Protein AF-A0AAW1Z3J1-F1 (afdb_monomer_lite)

Foldseek 3Di:
DVVVVVVVVVVVVVPPFDKAKEFFDWQDDPDTDDIDIDGQWWKKKKKKKKKFAQQFDDPPPCVVVVVVDPPVPPDDPGLGDDDMDMDMGMGIDTDHPVVQDWKWWDARGMIITMHMDTDHHHHVNPPDDDDFWQAFPPAKEFFDRPQWRQDMGGDTDQQQKKKWKWAPPDPDTRIGIGTIHPVCQVDAVCPRPVGPIDMDMDGGHHANFTEHEEEAAADAEEEEEEEHEPHQEYEYEYEYQYDHYYHYHYHYDNYPYYYYYYHYDDPPVVVVVVPD

Secondary structure (DSSP, 8-state):
-HHHHHHHHHHHHHTS--EEEEE-BSS-SS----EEEEES-EEEEEEEEEEESS-SS-TTTHHHHHTTS-TTS-SS--SS-SS-EEEEEEEEEEE-GGG---EEEE-SSEEEEEEEEEE-STTTTTT-------SEEEEEEEEEETTEEEEEEEEETT--EEEEEE-TTSSS--EEEEEE-HHHHTS-HHHHSS-SS-EEEEESTTTT-EEEEEEEES-SEEEEEEEEES-SEEEEEEEEE-SSEEEEEEEEES-SEEEEEEEE--TTTTTTTT--

Sequence (276 aa):
MHLQVSIVLLFILLTGGFSLSCYECRNQAHYCSKTTTCYTANCRTTKSVEYFGPYREEADNWQRERDRIPSRIKYKHAACPGKGITDETMSYGCAKPHECKSWSLGTGCWIREHGSKCCNTNLCNRQSSVSFSHIPNGKRCFTCDEEDCSKTISCWGNEDYCFTAFEPSSHQSAATKGCASKSACDQEPGKILGFHGNITCCEGNLCNGATQSSTYNSAPIVTQSSTYNGAQSVTQRSTCNCAQSVTQRSTSNGAQSVSQSFLFLCRSLLSYFLLH

Radius of gyration: 26.48 Å; chains: 1; bounding box: 91×52×63 Å

Organism: Culter alburnus (NCBI:txid194366)

pLDDT: mean 73.03, std 17.13, range [34.75, 95.38]

InterPro domains:
  IPR035076 Snake toxin/toxin-like [PF00087] (140-208)
  IPR045860 Snake toxin-like superfamily [G3DSA:2.10.60.10] (19-132)
  IPR045860 Snake toxin-like superfamily [G3DSA:2.10.60.10] (135-214)
  IPR045860 Snake toxin-like superfamily [SSF57302] (136-210)
  IPR050918 CNF-like Phospholipase A2 Inhibitor [PTHR20914] (6-186)

Structure (mmCIF, N/CA/C/O backbone):
data_AF-A0AAW1Z3J1-F1
#
_entry.id   AF-A0AAW1Z3J1-F1
#
loop_
_atom_site.group_PDB
_atom_site.id
_atom_site.type_symbol
_atom_site.label_atom_id
_atom_site.label_alt_id
_atom_site.label_comp_id
_atom_site.label_asym_id
_atom_site.label_entity_id
_atom_site.label_seq_id
_atom_site.pdbx_PDB_ins_code
_atom_site.Cartn_x
_atom_site.Cartn_y
_atom_site.Cartn_z
_atom_site.occupancy
_atom_site.B_iso_or_equiv
_atom_site.auth_seq_id
_atom_site.auth_comp_id
_atom_site.auth_asym_id
_atom_site.auth_atom_id
_atom_site.pdbx_PDB_model_num
ATOM 1 N N . MET A 1 1 ? -56.952 10.105 23.194 1.00 53.94 1 MET A N 1
ATOM 2 C CA . MET A 1 1 ? -55.760 10.981 23.071 1.00 53.94 1 MET A CA 1
ATOM 3 C C . MET A 1 1 ? -54.602 10.568 23.989 1.00 53.94 1 MET A C 1
ATOM 5 O O . MET A 1 1 ? -53.463 10.728 23.583 1.00 53.94 1 MET A O 1
ATOM 9 N N . HIS A 1 2 ? -54.846 9.960 25.160 1.00 56.62 2 HIS A N 1
ATOM 10 C CA . HIS A 1 2 ? -53.785 9.524 26.092 1.00 56.62 2 HIS A CA 1
ATOM 11 C C . HIS A 1 2 ? -52.851 8.414 25.554 1.00 56.62 2 HIS A C 1
ATOM 13 O O . HIS A 1 2 ? -51.651 8.444 25.798 1.00 56.62 2 HIS A O 1
ATOM 19 N N . LEU A 1 3 ? -53.383 7.461 24.775 1.00 56.47 3 LEU A N 1
ATOM 20 C CA . LEU A 1 3 ? -52.613 6.312 24.274 1.00 56.47 3 LEU A CA 1
ATOM 21 C C . LEU A 1 3 ? -51.583 6.695 23.191 1.00 56.47 3 LEU A C 1
ATOM 23 O O . LEU A 1 3 ? -50.493 6.136 23.149 1.00 56.47 3 LEU A O 1
ATOM 27 N N . GLN A 1 4 ? -51.896 7.687 22.347 1.00 57.47 4 GLN A N 1
ATOM 28 C CA . GLN A 1 4 ? -50.970 8.174 21.315 1.00 57.47 4 GLN A CA 1
ATOM 29 C C . GLN A 1 4 ? -49.792 8.953 21.914 1.00 57.47 4 GLN A C 1
ATOM 31 O O . GLN A 1 4 ? -48.672 8.811 21.432 1.00 57.47 4 GLN A O 1
ATOM 36 N N . VAL A 1 5 ? -50.012 9.706 22.997 1.00 60.88 5 VAL A N 1
ATOM 37 C CA . VAL A 1 5 ? -48.939 10.427 23.703 1.00 60.88 5 VAL A CA 1
ATOM 38 C C . VAL A 1 5 ? -47.973 9.443 24.375 1.00 60.88 5 VAL A C 1
ATOM 40 O O . VAL A 1 5 ? -46.762 9.624 24.277 1.00 60.88 5 VAL A O 1
ATOM 43 N N . SER A 1 6 ? -48.478 8.354 24.970 1.00 62.22 6 SER A N 1
ATOM 44 C CA . SER A 1 6 ? -47.632 7.302 25.556 1.00 62.22 6 SER A CA 1
ATOM 45 C C . SER A 1 6 ? -46.802 6.541 24.522 1.00 62.22 6 SER A C 1
ATOM 47 O O . SER A 1 6 ? -45.646 6.242 24.799 1.00 62.22 6 SER A O 1
ATOM 49 N N . ILE A 1 7 ? -47.344 6.257 23.332 1.00 63.06 7 ILE A N 1
ATOM 50 C CA . ILE A 1 7 ? -46.592 5.596 22.253 1.00 63.06 7 ILE A CA 1
ATOM 51 C C . ILE A 1 7 ? -45.479 6.516 21.733 1.00 63.06 7 ILE A C 1
ATOM 53 O O . ILE A 1 7 ? -44.347 6.071 21.575 1.00 63.06 7 ILE A O 1
ATOM 57 N N . VAL A 1 8 ? -45.762 7.809 21.542 1.00 62.41 8 VAL A N 1
ATOM 58 C CA . VAL A 1 8 ? -44.760 8.797 21.106 1.00 62.41 8 VAL A CA 1
ATOM 59 C C . VAL A 1 8 ? -43.653 8.978 22.153 1.00 62.41 8 VAL A C 1
ATOM 61 O O . VAL A 1 8 ? -42.484 8.990 21.784 1.00 62.41 8 VAL A O 1
ATOM 64 N N . LEU A 1 9 ? -43.973 9.023 23.452 1.00 57.72 9 LEU A N 1
ATOM 65 C CA . LEU A 1 9 ? -42.964 9.036 24.524 1.00 57.72 9 LEU A CA 1
ATOM 66 C C . LEU A 1 9 ? -42.140 7.742 24.584 1.00 57.72 9 LEU A C 1
ATOM 68 O O . LEU A 1 9 ? -40.938 7.812 24.826 1.00 57.72 9 LEU A O 1
ATOM 72 N N . LEU A 1 10 ? -42.745 6.579 24.319 1.00 56.47 10 LEU A N 1
ATOM 73 C CA . LEU A 1 10 ? -42.020 5.308 24.230 1.00 56.47 10 LEU A CA 1
ATOM 74 C C . LEU A 1 10 ? -41.045 5.305 23.045 1.00 56.47 10 LEU A C 1
ATOM 76 O O . LEU A 1 10 ? -39.907 4.876 23.202 1.00 56.47 10 LEU A O 1
ATOM 80 N N . PHE A 1 11 ? -41.456 5.832 21.884 1.00 53.28 11 PHE A N 1
ATOM 81 C CA . PHE A 1 11 ? -40.580 6.007 20.721 1.00 53.28 11 PHE A CA 1
ATOM 82 C C . PHE A 1 11 ? -39.457 7.018 20.991 1.00 53.28 11 PHE A C 1
ATOM 84 O O . PHE A 1 11 ? -38.321 6.751 20.616 1.00 53.28 11 PHE A O 1
ATOM 91 N N . ILE A 1 12 ? -39.724 8.118 21.705 1.00 54.72 12 ILE A N 1
ATOM 92 C CA . ILE A 1 12 ? -38.696 9.099 22.102 1.00 54.72 12 ILE A CA 1
ATOM 93 C C . ILE A 1 12 ? -37.689 8.479 23.091 1.00 54.72 12 ILE A C 1
ATOM 95 O O . ILE A 1 12 ? -36.484 8.693 22.951 1.00 54.72 12 ILE A O 1
ATOM 99 N N . LEU A 1 13 ? -38.147 7.652 24.040 1.00 51.78 13 LEU A N 1
ATOM 100 C CA . LEU A 1 13 ? -37.285 6.921 24.984 1.00 51.78 13 LEU A CA 1
ATOM 101 C C . LEU A 1 13 ? -36.503 5.775 24.312 1.00 51.78 13 LEU A C 1
ATOM 103 O O . LEU A 1 13 ? -35.362 5.519 24.689 1.00 51.78 13 LEU A O 1
ATOM 107 N N . LEU A 1 14 ? -37.067 5.130 23.285 1.00 53.06 14 LEU A N 1
ATOM 108 C CA . LEU A 1 14 ? -36.390 4.122 22.452 1.00 53.06 14 LEU A CA 1
ATOM 109 C C . LEU A 1 14 ? -35.376 4.736 21.473 1.00 53.06 14 LEU A C 1
ATOM 111 O O . LEU A 1 14 ? -34.443 4.054 21.058 1.00 53.06 14 LEU A O 1
ATOM 115 N N . THR A 1 15 ? -35.512 6.022 21.133 1.00 48.97 15 THR A N 1
ATOM 116 C CA . THR A 1 15 ? -34.477 6.794 20.421 1.00 48.97 15 THR A CA 1
ATOM 117 C C . THR A 1 15 ? -33.419 7.392 21.347 1.00 48.97 15 THR A C 1
ATOM 119 O O . THR A 1 15 ? -32.592 8.179 20.884 1.00 48.97 15 THR A O 1
ATOM 122 N N . GLY A 1 16 ? -33.407 7.020 22.635 1.00 48.81 16 GLY A N 1
ATOM 123 C CA . GLY A 1 16 ? -32.271 7.252 23.522 1.00 48.81 16 GLY A CA 1
ATOM 124 C C . GLY A 1 16 ? -31.035 6.622 22.893 1.00 48.81 16 GLY A C 1
ATOM 125 O O . GLY A 1 16 ? -30.849 5.411 22.966 1.00 48.81 16 GLY A O 1
ATOM 126 N N . GLY A 1 17 ? -30.261 7.437 22.173 1.00 56.84 17 GLY A N 1
ATOM 127 C CA . GLY A 1 17 ? -29.205 6.969 21.289 1.00 56.84 17 GLY A CA 1
ATOM 128 C C . GLY A 1 17 ? -28.292 6.000 22.021 1.00 56.84 17 GLY A C 1
ATOM 129 O O . GLY A 1 17 ? -27.759 6.338 23.076 1.00 56.84 17 GLY A O 1
ATOM 130 N N . PHE A 1 18 ? -28.132 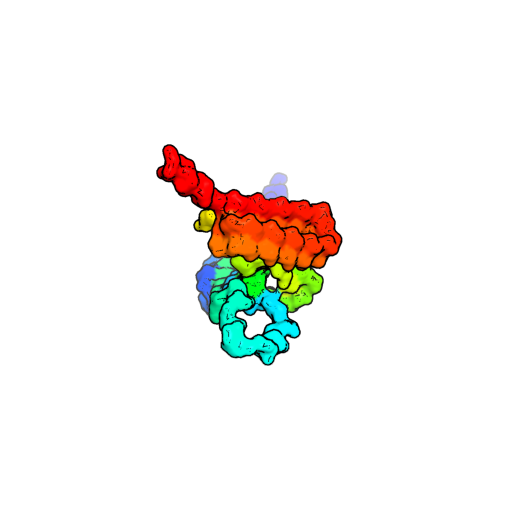4.796 21.467 1.00 70.31 18 PHE A N 1
ATOM 131 C CA . PHE A 1 18 ? -27.215 3.800 22.003 1.00 70.31 18 PHE A CA 1
ATOM 132 C C . PHE A 1 18 ? -25.833 4.446 22.154 1.00 70.31 18 PHE A C 1
ATOM 134 O O . PHE A 1 18 ? -25.192 4.819 21.165 1.00 70.31 18 PHE A O 1
ATOM 141 N N . SER A 1 19 ? -25.419 4.647 23.404 1.00 85.25 19 SER A N 1
ATOM 142 C CA . SER A 1 19 ? -24.097 5.135 23.757 1.00 85.25 19 SER A CA 1
ATOM 143 C C . SER A 1 19 ? -23.221 3.941 24.116 1.00 85.25 19 SER A C 1
ATOM 145 O O . SER A 1 19 ? -23.662 2.996 24.773 1.00 85.25 19 SER A O 1
ATOM 147 N N . LEU A 1 20 ? -21.985 3.958 23.631 1.00 91.31 20 LEU A N 1
ATOM 148 C CA . LEU A 1 20 ? -21.024 2.880 23.821 1.00 91.31 20 LEU A CA 1
ATOM 149 C C . LEU A 1 20 ? -19.825 3.411 24.596 1.00 91.31 20 LEU A C 1
ATOM 151 O O . LEU A 1 20 ? -19.255 4.430 24.211 1.00 91.31 20 LEU A O 1
ATOM 155 N N . SER A 1 21 ? -19.417 2.741 25.670 1.00 94.06 21 SER A N 1
ATOM 156 C CA . SER A 1 21 ? -18.158 3.075 26.340 1.00 94.06 21 SER A CA 1
ATOM 157 C C . SER A 1 21 ? -17.004 2.376 25.628 1.00 94.06 21 SER A C 1
ATOM 159 O O . SER A 1 21 ? -17.059 1.166 25.427 1.00 94.06 21 SER A O 1
ATOM 161 N N . CYS A 1 22 ? -15.959 3.107 25.246 1.00 93.25 22 CYS A N 1
ATOM 162 C CA . CYS A 1 22 ? -14.809 2.590 24.497 1.00 93.25 22 CYS A CA 1
ATOM 163 C C . CYS A 1 22 ? -13.496 3.074 25.108 1.00 93.25 22 CYS A C 1
ATOM 165 O O . CYS A 1 22 ? -13.458 4.133 25.728 1.00 93.25 22 CYS A O 1
ATOM 167 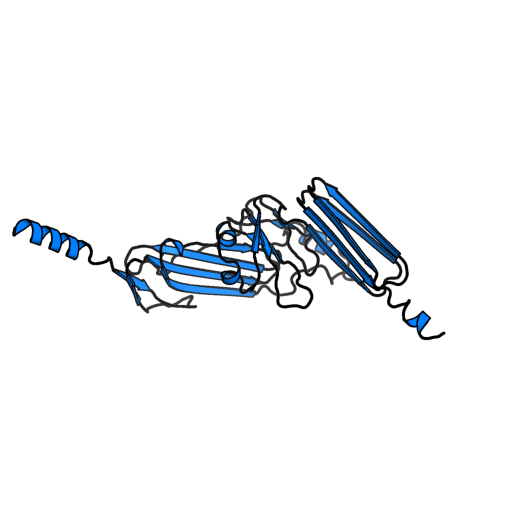N N . TYR A 1 23 ? -12.399 2.347 24.897 1.00 92.38 23 TYR A N 1
ATOM 168 C CA . TYR A 1 23 ? -11.065 2.861 25.222 1.00 92.38 23 TYR A CA 1
ATOM 169 C C . TYR A 1 23 ? -10.653 3.971 24.248 1.00 92.38 23 TYR A C 1
ATOM 171 O O . TYR A 1 23 ? -10.928 3.861 23.051 1.00 92.38 23 TYR A O 1
ATOM 179 N N . GLU A 1 24 ? -9.971 5.005 24.746 1.00 91.69 24 GLU A N 1
ATOM 180 C CA . GLU A 1 24 ? -9.492 6.152 23.964 1.00 91.69 24 GLU A CA 1
ATOM 181 C C . GLU A 1 24 ? -8.027 6.466 24.282 1.00 91.69 24 GLU A C 1
ATOM 183 O O . GLU A 1 24 ? -7.721 7.105 25.289 1.00 91.69 24 GLU A O 1
ATOM 188 N N . CYS A 1 25 ? -7.121 6.049 23.401 1.00 89.19 25 CYS A N 1
ATOM 189 C CA . CYS A 1 25 ? -5.691 6.319 23.527 1.00 89.19 25 CYS A CA 1
ATOM 190 C C . CYS A 1 25 ? -5.057 6.461 22.143 1.00 89.19 25 CYS A C 1
ATOM 192 O O . CYS A 1 25 ? -5.506 5.844 21.177 1.00 89.19 25 CYS A O 1
ATOM 194 N N . ARG A 1 26 ? -3.988 7.251 22.047 1.00 84.81 26 ARG A N 1
ATOM 195 C CA . ARG A 1 26 ? -3.259 7.490 20.798 1.00 84.81 26 ARG A CA 1
ATOM 196 C C . ARG A 1 26 ? -1.795 7.115 20.981 1.00 84.81 26 ARG A C 1
ATOM 198 O O . ARG A 1 26 ? -1.211 7.475 21.998 1.00 84.81 26 ARG A O 1
ATOM 205 N N . ASN A 1 27 ? -1.224 6.424 19.997 1.00 77.88 27 ASN A N 1
ATOM 206 C CA . ASN A 1 27 ? 0.188 6.025 19.961 1.00 77.88 27 ASN A CA 1
ATOM 207 C C . ASN A 1 27 ? 0.640 5.227 21.205 1.00 77.88 27 ASN A C 1
ATOM 209 O O . ASN A 1 27 ? 1.728 5.450 21.729 1.00 77.88 27 ASN A O 1
ATOM 213 N N . GLN A 1 28 ? -0.196 4.310 21.707 1.00 70.75 28 GLN A N 1
ATOM 214 C CA . GLN A 1 28 ? 0.106 3.500 22.896 1.00 70.75 28 GLN A CA 1
ATOM 215 C C . GLN A 1 28 ? -0.048 2.007 22.599 1.00 70.75 28 GLN A C 1
ATOM 217 O O . GLN A 1 28 ? -1.162 1.519 22.411 1.00 70.75 28 GLN A O 1
ATOM 222 N N . ALA A 1 29 ? 1.071 1.276 22.601 1.00 59.56 29 ALA A N 1
ATOM 223 C CA . ALA A 1 29 ? 1.105 -0.155 22.289 1.00 59.56 29 ALA A CA 1
ATOM 224 C C . ALA A 1 29 ? 0.684 -1.069 23.462 1.00 59.56 29 ALA A C 1
ATOM 226 O O . ALA A 1 29 ? 0.124 -2.137 23.228 1.00 59.56 29 ALA A O 1
ATOM 227 N N . HIS A 1 30 ? 0.904 -0.667 24.725 1.00 63.31 30 HIS A N 1
ATOM 228 C CA . HIS A 1 30 ? 0.879 -1.633 25.840 1.00 63.31 30 HIS A CA 1
ATOM 229 C C . HIS A 1 30 ? -0.058 -1.316 27.018 1.00 63.31 30 HIS A C 1
ATOM 231 O O . HIS A 1 30 ? -0.469 -2.250 27.706 1.00 63.31 30 HIS A O 1
ATOM 237 N N . TYR A 1 31 ? -0.459 -0.060 27.254 1.00 71.62 31 TYR A N 1
ATOM 238 C CA . TYR A 1 31 ? -1.360 0.275 28.366 1.00 71.62 31 TYR A CA 1
ATOM 239 C C . TYR A 1 31 ? -2.302 1.429 28.014 1.00 71.62 31 TYR A C 1
ATOM 241 O O . TYR A 1 31 ? -1.848 2.535 27.746 1.00 71.62 31 TYR A O 1
ATOM 249 N N . CYS A 1 32 ? -3.609 1.157 28.032 1.00 80.44 32 CYS A N 1
ATOM 250 C CA . CYS A 1 32 ? -4.669 2.138 27.814 1.00 80.44 32 CYS A CA 1
ATOM 251 C C . CYS A 1 32 ? -5.794 1.900 28.829 1.00 80.44 32 CYS A C 1
ATOM 253 O O . CYS A 1 32 ? -6.447 0.856 28.803 1.00 80.44 32 CYS A O 1
ATOM 255 N N . SER A 1 33 ? -6.002 2.854 29.737 1.00 84.81 33 SER A N 1
ATOM 256 C CA . SER A 1 33 ? -7.064 2.817 30.755 1.00 84.81 33 SER A CA 1
ATOM 257 C C . SER A 1 33 ? -8.101 3.929 30.589 1.00 84.81 33 SER A C 1
ATOM 259 O O . SER A 1 33 ? -9.156 3.871 31.217 1.00 84.81 33 SER A O 1
ATOM 261 N N . LYS A 1 34 ? -7.825 4.932 29.744 1.00 91.19 34 LYS A N 1
ATOM 262 C CA . LYS A 1 34 ? -8.749 6.033 29.468 1.00 91.19 34 LYS A CA 1
ATOM 263 C C . LYS A 1 34 ? -9.928 5.518 28.644 1.00 91.19 34 LYS A C 1
ATOM 265 O O . LYS A 1 34 ? -9.736 4.843 27.632 1.00 91.19 34 LYS A O 1
ATOM 270 N N . THR A 1 35 ? -11.137 5.861 29.073 1.00 9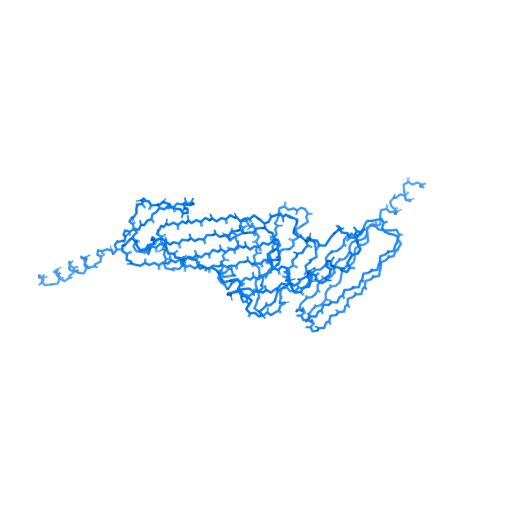2.88 35 THR A N 1
ATOM 271 C CA . THR A 1 35 ? -12.381 5.531 28.379 1.00 92.88 35 THR A CA 1
ATOM 272 C C . THR A 1 35 ? -13.080 6.790 27.880 1.00 92.88 35 THR A C 1
ATOM 274 O O . THR A 1 35 ? -12.811 7.903 28.334 1.00 92.88 35 THR A O 1
ATOM 277 N N . THR A 1 36 ? -13.964 6.604 26.911 1.00 93.06 36 THR A N 1
ATOM 278 C CA . THR A 1 36 ? -14.753 7.649 26.268 1.00 93.06 36 THR A CA 1
ATOM 279 C C . THR A 1 36 ? -16.130 7.106 25.913 1.00 93.06 36 THR A C 1
ATOM 281 O O . THR A 1 36 ? -16.318 5.888 25.838 1.00 93.06 36 THR A O 1
ATOM 284 N N . THR A 1 37 ? -17.089 7.998 25.686 1.00 94.31 37 THR A N 1
ATOM 285 C CA . THR A 1 37 ? -18.451 7.628 25.287 1.00 94.31 37 THR A CA 1
ATOM 286 C C . THR A 1 37 ? -18.655 7.948 23.814 1.00 94.31 37 THR A C 1
ATOM 288 O O . THR A 1 37 ? -18.571 9.101 23.396 1.00 94.31 37 THR A O 1
ATOM 291 N N . CYS A 1 38 ? -18.954 6.924 23.025 1.00 90.56 38 CYS A N 1
ATOM 292 C CA . CYS A 1 38 ? -19.233 7.028 21.604 1.00 90.56 38 CYS A CA 1
ATOM 293 C C . CYS A 1 38 ? -20.745 7.080 21.375 1.00 90.56 38 CYS A C 1
ATOM 295 O O . CYS A 1 38 ? -21.466 6.143 21.717 1.00 90.56 38 CYS A O 1
ATOM 297 N N . TYR A 1 39 ? -21.224 8.164 20.767 1.00 89.19 39 TYR A N 1
ATOM 298 C CA . TYR A 1 39 ? -22.622 8.313 20.358 1.00 89.19 39 TYR A CA 1
ATOM 299 C C . TYR A 1 39 ? -22.757 7.950 18.884 1.00 89.19 39 TYR A C 1
ATOM 301 O O . TYR A 1 39 ? -22.033 8.500 18.052 1.00 89.19 39 TYR A O 1
ATOM 309 N N . THR A 1 40 ? -23.682 7.052 18.535 1.00 79.88 40 THR A N 1
ATOM 310 C CA . THR A 1 40 ? -23.921 6.636 17.133 1.00 79.88 40 THR A CA 1
ATOM 311 C C . THR A 1 40 ? -22.658 6.124 16.409 1.00 79.88 40 THR A C 1
ATOM 313 O O . THR A 1 40 ? -22.509 6.276 15.196 1.00 79.88 40 THR A O 1
ATOM 316 N N . ALA A 1 41 ? -21.720 5.537 17.157 1.00 85.50 41 ALA A N 1
ATOM 317 C CA . ALA A 1 41 ? -20.421 5.080 16.669 1.00 85.50 41 ALA A CA 1
ATOM 318 C C . ALA A 1 41 ? -20.007 3.762 17.343 1.00 85.50 41 ALA A C 1
ATOM 320 O O . ALA A 1 41 ? -20.501 3.415 18.413 1.00 85.50 41 ALA A O 1
ATOM 321 N N . ASN A 1 42 ? -19.083 3.047 16.705 1.00 91.75 42 ASN A N 1
ATOM 322 C CA . ASN A 1 42 ? -18.494 1.813 17.216 1.00 91.75 42 ASN A CA 1
ATOM 323 C C . ASN A 1 42 ? -17.198 2.117 17.974 1.00 91.75 42 ASN A C 1
ATOM 325 O O . ASN A 1 42 ? -16.527 3.116 17.692 1.00 91.75 42 ASN A O 1
ATOM 329 N N . CYS A 1 43 ? -16.790 1.220 18.871 1.00 92.69 43 CYS A N 1
ATOM 330 C CA . CYS A 1 43 ? -15.419 1.239 19.364 1.00 92.69 43 CYS A CA 1
ATOM 331 C C . CYS A 1 43 ? -14.484 0.790 18.241 1.00 92.69 43 CYS A C 1
ATOM 333 O O . CYS A 1 43 ? -14.784 -0.175 17.538 1.00 92.69 43 CYS A O 1
ATOM 335 N N . ARG A 1 44 ? -13.336 1.453 18.103 1.00 92.75 44 ARG A N 1
ATOM 336 C CA . ARG A 1 44 ? -12.300 1.170 17.107 1.00 92.75 44 ARG A CA 1
ATOM 337 C C . ARG A 1 44 ? -10.966 0.878 17.779 1.00 92.75 44 ARG A C 1
ATOM 339 O O . ARG A 1 44 ? -10.580 1.554 18.737 1.00 92.75 44 ARG A O 1
ATOM 346 N N . THR A 1 45 ? -10.252 -0.084 17.214 1.00 90.81 45 THR A N 1
ATOM 347 C CA . THR A 1 45 ? -8.809 -0.268 17.374 1.00 90.81 45 THR A CA 1
ATOM 348 C C . THR A 1 45 ? -8.162 -0.068 16.013 1.00 90.81 45 THR A C 1
ATOM 350 O O . THR A 1 45 ? -8.624 -0.637 15.024 1.00 90.81 45 THR A O 1
ATOM 353 N N . THR A 1 46 ? -7.087 0.708 15.961 1.00 90.00 46 THR A N 1
ATOM 354 C CA . THR A 1 46 ? -6.236 0.817 14.779 1.00 90.00 46 THR A CA 1
ATOM 355 C C . THR A 1 46 ? -4.816 0.414 15.118 1.00 90.00 46 THR A C 1
ATOM 357 O O . THR A 1 46 ? -4.304 0.809 16.168 1.00 90.00 46 THR A O 1
ATOM 360 N N . LYS A 1 47 ? -4.169 -0.301 14.206 1.00 90.50 47 LYS A N 1
ATOM 361 C CA . LYS A 1 47 ? -2.728 -0.540 14.216 1.00 90.50 47 LYS A CA 1
ATOM 362 C C . LYS A 1 47 ? -2.162 -0.008 12.910 1.00 90.50 47 LYS A C 1
ATOM 364 O O . LYS A 1 47 ? -2.648 -0.396 11.852 1.00 90.50 47 LYS A O 1
ATOM 369 N N . SER A 1 48 ? -1.169 0.863 12.996 1.00 88.69 48 SER A N 1
ATOM 370 C CA . SER A 1 48 ? -0.392 1.311 11.846 1.00 88.69 48 SER A CA 1
ATOM 371 C C . SER A 1 48 ? 1.025 0.775 11.983 1.00 88.69 48 SER A C 1
ATOM 373 O O . SER A 1 48 ? 1.621 0.897 13.052 1.00 88.69 48 SER A O 1
ATOM 375 N N . VAL A 1 49 ? 1.540 0.179 10.917 1.00 88.62 49 VAL A N 1
ATOM 376 C CA . VAL A 1 49 ? 2.920 -0.289 10.809 1.00 88.62 49 VAL A CA 1
ATOM 377 C C . VAL A 1 49 ? 3.536 0.388 9.600 1.00 88.62 49 VAL A C 1
ATOM 379 O O . VAL A 1 49 ? 2.992 0.320 8.498 1.00 88.62 49 VAL A O 1
ATOM 382 N N . GLU A 1 50 ? 4.669 1.036 9.811 1.00 88.06 50 GLU A N 1
ATOM 383 C CA . GLU A 1 50 ? 5.510 1.562 8.750 1.00 88.06 50 GLU A CA 1
ATOM 384 C C . GLU A 1 50 ? 6.877 0.901 8.871 1.00 88.06 50 GLU A C 1
ATOM 386 O O . GLU A 1 50 ? 7.527 0.959 9.914 1.00 88.06 50 GLU A O 1
ATOM 391 N N . TYR A 1 51 ? 7.293 0.214 7.816 1.00 85.50 51 TYR A N 1
ATOM 392 C CA . TYR A 1 51 ? 8.602 -0.416 7.749 1.00 85.50 51 TYR A CA 1
ATOM 393 C C . TYR A 1 51 ? 9.376 0.150 6.571 1.00 85.50 51 TYR A C 1
ATOM 395 O O . TYR A 1 51 ? 8.869 0.156 5.451 1.00 85.50 51 TYR A O 1
ATOM 403 N N . PHE A 1 52 ? 10.621 0.545 6.820 1.00 83.00 52 PHE A N 1
ATOM 404 C CA . PHE A 1 52 ? 11.582 0.961 5.804 1.00 83.00 52 PHE A CA 1
ATOM 405 C C . PHE A 1 52 ? 12.776 0.013 5.799 1.00 83.00 52 PHE A C 1
ATOM 407 O O . PHE A 1 52 ? 13.450 -0.151 6.815 1.00 83.00 52 P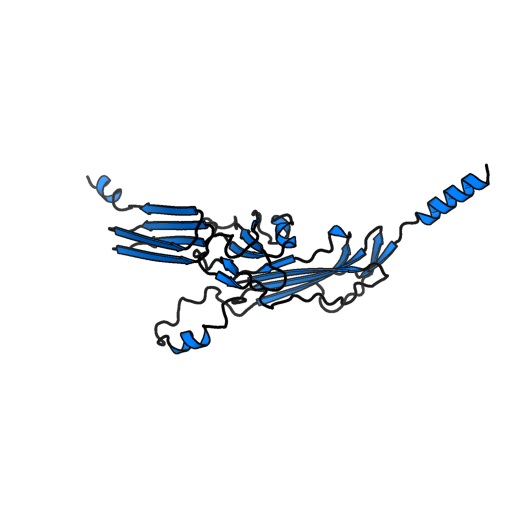HE A O 1
ATOM 414 N N . GLY A 1 53 ? 13.055 -0.597 4.653 1.00 76.25 53 GLY A N 1
ATOM 415 C CA . GLY A 1 53 ? 14.137 -1.554 4.449 1.00 76.25 53 GLY A CA 1
ATOM 416 C C . GLY A 1 53 ? 13.855 -2.496 3.273 1.00 76.25 53 GLY A C 1
ATOM 417 O O . GLY A 1 53 ? 12.784 -2.428 2.671 1.00 76.25 53 GLY A O 1
ATOM 418 N N . PRO A 1 54 ? 14.789 -3.402 2.940 1.00 69.81 54 PRO A N 1
ATOM 419 C CA . PRO A 1 54 ? 14.589 -4.395 1.887 1.00 69.81 54 PRO A CA 1
ATOM 420 C C . PRO A 1 54 ? 13.509 -5.394 2.323 1.00 69.81 54 PRO A C 1
ATOM 422 O O . PRO A 1 54 ? 13.783 -6.372 3.016 1.00 69.81 54 PRO A O 1
ATOM 425 N N . TYR A 1 55 ? 12.259 -5.099 1.974 1.00 63.81 55 TYR A N 1
ATOM 426 C CA . TYR A 1 55 ? 11.093 -5.783 2.527 1.00 63.81 55 TYR A CA 1
ATOM 427 C C . TYR A 1 55 ? 10.553 -6.872 1.595 1.00 63.81 55 TYR A C 1
ATOM 429 O O . TYR A 1 55 ? 10.171 -7.948 2.046 1.00 63.81 55 TYR A O 1
ATOM 437 N N . ARG A 1 56 ? 10.538 -6.597 0.283 1.00 68.19 56 ARG A N 1
ATOM 438 C CA . ARG A 1 56 ? 9.940 -7.459 -0.760 1.00 68.19 56 ARG A CA 1
ATOM 439 C C . ARG A 1 56 ? 10.892 -7.833 -1.887 1.00 68.19 56 ARG A C 1
ATOM 441 O O . ARG A 1 56 ? 10.447 -8.355 -2.909 1.00 68.19 56 ARG A O 1
ATOM 448 N N . GLU A 1 57 ? 12.182 -7.557 -1.722 1.00 54.91 57 GLU A N 1
ATOM 449 C CA . GLU A 1 57 ? 13.182 -8.061 -2.657 1.00 54.91 57 GLU A CA 1
ATOM 450 C C . GLU A 1 57 ? 13.118 -9.592 -2.676 1.00 54.91 57 GLU A C 1
ATOM 452 O O . GLU A 1 57 ? 13.099 -10.240 -1.630 1.00 54.91 57 GLU A O 1
ATOM 457 N N . GLU A 1 58 ? 13.015 -10.162 -3.876 1.00 48.59 58 GLU A N 1
ATOM 458 C CA . GLU A 1 58 ? 12.869 -11.597 -4.096 1.00 48.59 58 GLU A CA 1
ATOM 459 C C . GLU A 1 58 ? 13.964 -12.377 -3.349 1.00 48.59 58 GLU A C 1
ATOM 461 O O . GLU A 1 58 ? 15.142 -12.374 -3.716 1.00 48.59 58 GLU A O 1
ATOM 466 N N . ALA A 1 59 ? 13.555 -13.084 -2.295 1.00 39.75 59 ALA A N 1
ATOM 467 C CA . ALA A 1 59 ? 14.413 -13.962 -1.506 1.00 39.75 59 ALA A CA 1
ATOM 468 C C . ALA A 1 59 ? 14.983 -15.147 -2.320 1.00 39.75 59 ALA A C 1
ATOM 470 O O . ALA A 1 59 ? 15.903 -15.820 -1.861 1.00 39.75 59 ALA A O 1
ATOM 471 N N . ASP A 1 60 ? 14.500 -15.387 -3.543 1.00 40.38 60 ASP A N 1
ATOM 472 C CA . ASP A 1 60 ? 14.819 -16.599 -4.306 1.00 40.38 60 ASP A CA 1
ATOM 473 C C . ASP A 1 60 ? 16.173 -16.568 -5.045 1.00 40.38 60 ASP A C 1
ATOM 475 O O . ASP A 1 60 ? 16.649 -17.620 -5.501 1.00 40.38 60 ASP A O 1
ATOM 479 N N . ASN A 1 61 ? 16.842 -15.408 -5.139 1.00 43.47 61 ASN A N 1
ATOM 480 C CA . ASN A 1 61 ? 18.093 -15.283 -5.907 1.00 43.47 61 ASN A CA 1
ATOM 481 C C . ASN A 1 61 ? 19.269 -14.607 -5.174 1.00 43.47 61 ASN A C 1
ATOM 483 O O . ASN A 1 61 ? 20.426 -14.821 -5.542 1.00 43.47 61 ASN A O 1
ATOM 487 N N . TRP A 1 62 ? 19.031 -13.885 -4.075 1.00 42.69 62 TRP A N 1
ATOM 488 C CA . TRP A 1 62 ? 20.103 -13.166 -3.373 1.00 42.69 62 TRP A CA 1
ATOM 489 C C . TRP A 1 62 ? 21.206 -14.079 -2.812 1.00 42.69 62 TRP A C 1
ATOM 491 O O . TRP A 1 62 ? 22.376 -13.711 -2.884 1.00 42.69 62 TRP A O 1
ATOM 501 N N . GLN A 1 63 ? 20.887 -15.267 -2.277 1.00 41.34 63 GLN A N 1
ATOM 502 C CA . GLN A 1 63 ? 21.919 -16.194 -1.780 1.00 41.34 63 GLN A CA 1
ATOM 503 C C . GLN A 1 63 ? 22.812 -16.721 -2.920 1.00 41.34 63 GLN A C 1
ATOM 505 O O . GLN A 1 63 ? 24.029 -16.766 -2.776 1.00 41.34 63 GLN A O 1
ATOM 510 N N . ARG A 1 64 ? 22.225 -17.072 -4.075 1.00 41.94 64 ARG A N 1
ATOM 511 C CA . ARG A 1 64 ? 22.955 -17.644 -5.223 1.00 41.94 64 ARG A CA 1
ATOM 512 C C . ARG A 1 64 ? 23.783 -16.612 -5.989 1.00 41.94 64 ARG A C 1
ATOM 514 O O . ARG A 1 64 ? 24.849 -16.961 -6.495 1.00 41.94 64 ARG A O 1
ATOM 521 N N . GLU A 1 65 ? 23.326 -15.365 -6.075 1.00 43.94 65 GLU A N 1
ATOM 522 C CA . GLU A 1 65 ? 24.076 -14.282 -6.726 1.00 43.94 65 GLU A CA 1
ATOM 523 C C . GLU A 1 65 ? 25.162 -13.695 -5.822 1.00 43.94 65 GLU A C 1
ATOM 525 O O . GLU A 1 65 ? 26.260 -13.406 -6.299 1.00 43.94 65 GLU A O 1
ATOM 530 N N . ARG A 1 66 ? 24.931 -13.614 -4.504 1.00 47.12 66 ARG A N 1
ATOM 531 C CA . ARG A 1 66 ? 25.937 -13.151 -3.531 1.00 47.12 66 ARG A CA 1
ATOM 532 C C . ARG A 1 66 ? 27.209 -14.004 -3.540 1.00 47.12 66 ARG A C 1
ATOM 534 O O . ARG A 1 66 ? 28.293 -13.448 -3.362 1.00 47.12 66 ARG A O 1
ATOM 541 N N . ASP A 1 67 ? 27.079 -15.305 -3.791 1.00 48.84 67 ASP A N 1
ATOM 542 C CA . ASP A 1 67 ? 28.202 -16.251 -3.826 1.00 48.84 67 ASP A CA 1
ATOM 543 C C . ASP A 1 67 ? 28.921 -16.302 -5.188 1.00 48.84 67 ASP A C 1
ATOM 545 O O . ASP A 1 67 ? 30.038 -16.809 -5.279 1.00 48.84 67 ASP A O 1
ATOM 549 N N . ARG A 1 68 ? 28.326 -15.744 -6.255 1.00 53.28 68 ARG A N 1
ATOM 550 C CA . ARG A 1 68 ? 28.936 -15.673 -7.600 1.00 53.28 68 ARG A CA 1
ATOM 551 C C . ARG A 1 68 ? 29.652 -14.357 -7.894 1.00 53.28 68 ARG A C 1
ATOM 553 O O . ARG A 1 68 ? 30.385 -14.282 -8.878 1.00 53.28 68 ARG A O 1
ATOM 560 N N . ILE A 1 69 ? 29.450 -13.323 -7.080 1.00 49.50 69 ILE A N 1
ATOM 561 C CA . ILE A 1 69 ? 30.022 -11.995 -7.323 1.00 49.50 69 ILE A CA 1
ATOM 562 C C . ILE A 1 69 ? 31.402 -11.883 -6.646 1.00 49.50 69 ILE A C 1
ATOM 564 O O . ILE A 1 69 ? 31.495 -11.980 -5.417 1.00 49.50 69 ILE A O 1
ATOM 568 N N . PRO A 1 70 ? 32.488 -11.626 -7.406 1.00 45.00 70 PRO A N 1
ATOM 569 C CA . PRO A 1 70 ? 33.816 -11.404 -6.843 1.00 45.00 70 PRO A CA 1
ATOM 570 C C . PRO A 1 70 ? 33.806 -10.258 -5.826 1.00 45.00 70 PRO A C 1
ATOM 572 O O . PRO A 1 70 ? 33.166 -9.227 -6.033 1.00 45.00 70 PRO A O 1
ATOM 575 N N . SER A 1 71 ? 34.585 -10.395 -4.752 1.00 50.47 71 SER A N 1
ATOM 576 C CA . SER A 1 71 ? 34.662 -9.458 -3.616 1.00 50.47 71 SER A CA 1
ATOM 577 C C . SER A 1 71 ? 34.948 -7.988 -3.973 1.00 50.47 71 SER A C 1
ATOM 579 O O . SER A 1 71 ? 34.740 -7.118 -3.131 1.00 50.47 71 SER A O 1
ATOM 581 N N . ARG A 1 72 ? 35.373 -7.687 -5.209 1.00 40.31 72 ARG A N 1
ATOM 582 C CA . ARG A 1 72 ? 35.636 -6.329 -5.719 1.00 40.31 72 ARG A CA 1
ATOM 583 C C . ARG A 1 72 ? 34.439 -5.644 -6.403 1.00 40.31 72 ARG A C 1
ATOM 585 O O . ARG A 1 72 ? 34.551 -4.468 -6.722 1.00 40.31 72 ARG A O 1
ATOM 592 N N . ILE A 1 73 ? 33.304 -6.328 -6.593 1.00 43.09 73 ILE A N 1
ATOM 593 C CA . ILE A 1 73 ? 32.050 -5.767 -7.157 1.00 43.09 73 ILE A CA 1
ATOM 594 C C . ILE A 1 73 ? 30.938 -5.783 -6.091 1.00 43.09 73 ILE A C 1
ATOM 596 O O . ILE A 1 73 ? 29.768 -6.030 -6.364 1.00 43.09 73 ILE A O 1
ATOM 600 N N . LYS A 1 74 ? 31.293 -5.574 -4.821 1.00 42.12 74 LYS A N 1
ATOM 601 C CA . LYS A 1 74 ? 30.331 -5.554 -3.712 1.00 42.12 74 LYS A CA 1
ATOM 602 C C . LYS A 1 74 ? 29.857 -4.148 -3.346 1.00 42.12 74 LYS A C 1
ATOM 604 O O . LYS A 1 74 ? 29.703 -3.891 -2.171 1.00 42.12 74 LYS A O 1
ATOM 609 N N . TYR A 1 75 ? 29.601 -3.247 -4.292 1.00 40.81 75 TYR A N 1
ATOM 610 C CA . TYR A 1 75 ? 28.852 -2.014 -3.995 1.00 40.81 75 TYR A CA 1
ATOM 611 C C . TYR A 1 75 ? 28.144 -1.504 -5.253 1.00 40.81 75 TYR A C 1
ATOM 613 O O . TYR A 1 75 ? 28.815 -0.961 -6.127 1.00 40.81 75 TYR A O 1
ATOM 621 N N . LYS A 1 76 ? 26.815 -1.726 -5.332 1.00 37.19 76 LYS A N 1
ATOM 622 C CA . LYS A 1 76 ? 25.801 -0.860 -5.995 1.00 37.19 76 LYS A CA 1
ATOM 623 C C . LYS A 1 76 ? 24.390 -1.465 -6.165 1.00 37.19 76 LYS A C 1
ATOM 625 O O . LYS A 1 76 ? 23.526 -0.770 -6.671 1.00 37.19 76 LYS A O 1
ATOM 630 N N . HIS A 1 77 ? 24.126 -2.712 -5.759 1.00 40.47 77 HIS A N 1
ATOM 631 C CA . HIS A 1 77 ? 22.845 -3.380 -6.083 1.00 40.47 77 HIS A CA 1
ATOM 632 C C . HIS A 1 77 ? 21.791 -3.429 -4.961 1.00 40.47 77 HIS A C 1
ATOM 634 O O . HIS A 1 77 ? 20.737 -4.020 -5.172 1.00 40.47 77 HIS A O 1
ATOM 640 N N . ALA A 1 78 ? 22.038 -2.841 -3.786 1.00 45.53 78 ALA A N 1
ATOM 641 C CA . ALA A 1 78 ? 21.005 -2.742 -2.753 1.00 45.53 78 ALA A CA 1
ATOM 642 C C . ALA A 1 78 ? 20.282 -1.395 -2.891 1.00 45.53 78 ALA A C 1
ATOM 644 O O . ALA A 1 78 ? 20.812 -0.370 -2.468 1.00 45.53 78 ALA A O 1
ATOM 645 N N . ALA A 1 79 ? 19.095 -1.442 -3.498 1.00 53.16 79 ALA A N 1
ATOM 646 C CA . ALA A 1 79 ? 18.170 -0.330 -3.735 1.00 53.16 79 ALA A CA 1
ATOM 647 C C . ALA A 1 79 ? 17.725 0.391 -2.452 1.00 53.16 79 ALA A C 1
ATOM 649 O O . ALA A 1 79 ? 17.379 1.569 -2.443 1.00 53.16 79 ALA A O 1
ATOM 650 N N . CYS A 1 80 ? 17.719 -0.344 -1.340 1.00 64.00 80 CYS A N 1
ATOM 651 C CA . CYS A 1 80 ? 17.228 0.128 -0.055 1.00 64.00 80 CYS A CA 1
ATOM 652 C C . CYS A 1 80 ? 18.387 0.120 0.958 1.00 64.00 80 CYS A C 1
ATOM 654 O O . CYS A 1 80 ? 18.625 -0.901 1.614 1.00 64.00 80 CYS A O 1
ATOM 656 N N . PRO A 1 81 ? 19.161 1.213 1.094 1.00 53.59 81 PRO A N 1
ATOM 657 C CA . PRO A 1 81 ? 20.242 1.264 2.065 1.00 53.59 81 PRO A CA 1
ATOM 658 C C . PRO A 1 81 ? 19.670 1.335 3.486 1.00 53.59 81 PRO A C 1
ATOM 660 O O . PRO A 1 81 ? 19.012 2.304 3.852 1.00 53.59 81 PRO A O 1
ATOM 663 N N . GLY A 1 82 ? 19.947 0.328 4.316 1.00 57.22 82 GLY A N 1
ATOM 664 C CA . GLY A 1 82 ? 19.685 0.422 5.753 1.00 57.22 82 GLY A CA 1
ATOM 665 C C . GLY A 1 82 ? 19.415 -0.902 6.460 1.00 57.22 82 GLY A C 1
ATOM 666 O O . GLY A 1 82 ? 19.026 -1.902 5.862 1.00 57.22 82 GLY A O 1
ATOM 667 N N . LYS A 1 83 ? 19.604 -0.888 7.783 1.00 64.38 83 LYS A N 1
ATOM 668 C CA . LYS A 1 83 ? 18.985 -1.862 8.686 1.00 64.38 83 LYS A CA 1
ATOM 669 C C . LYS A 1 83 ? 17.497 -1.514 8.755 1.00 64.38 83 LYS A C 1
ATOM 671 O O . LYS A 1 83 ? 17.186 -0.350 8.979 1.00 64.38 83 LYS A O 1
ATOM 676 N N . GLY A 1 84 ? 16.618 -2.497 8.562 1.00 70.44 84 GLY A N 1
ATOM 677 C CA . GLY A 1 84 ? 15.172 -2.275 8.581 1.00 70.44 84 GLY A CA 1
ATOM 678 C C . GLY A 1 84 ? 14.712 -1.533 9.838 1.00 70.44 84 GLY A C 1
ATOM 679 O O . GLY A 1 84 ? 15.081 -1.930 10.947 1.00 70.44 84 GLY A O 1
ATOM 680 N N . ILE A 1 85 ? 13.934 -0.467 9.663 1.00 74.62 85 ILE A N 1
ATOM 681 C CA . ILE A 1 85 ? 13.325 0.310 10.747 1.00 74.62 85 ILE A CA 1
ATOM 682 C C . ILE A 1 85 ? 11.825 0.056 10.701 1.00 74.62 85 ILE A C 1
ATOM 684 O O . ILE A 1 85 ? 11.209 0.256 9.658 1.00 74.62 85 ILE A O 1
ATOM 688 N N . THR A 1 86 ? 11.256 -0.366 11.828 1.00 84.25 86 THR A N 1
ATOM 689 C CA . THR A 1 86 ? 9.811 -0.531 11.998 1.00 84.25 86 THR A CA 1
ATOM 690 C C . THR A 1 86 ? 9.312 0.503 12.993 1.00 84.25 86 THR A C 1
ATOM 692 O O . THR A 1 86 ? 9.800 0.537 14.124 1.00 84.25 86 THR A O 1
ATOM 695 N N . ASP A 1 87 ? 8.326 1.296 12.594 1.00 86.69 87 ASP A N 1
ATOM 696 C CA . ASP A 1 87 ? 7.488 2.069 13.503 1.00 86.69 87 ASP A CA 1
ATOM 697 C C . ASP A 1 87 ? 6.110 1.403 13.597 1.00 86.69 87 ASP A C 1
ATOM 699 O O . ASP A 1 87 ? 5.472 1.101 12.587 1.00 86.69 87 ASP A O 1
ATOM 703 N N . GLU A 1 88 ? 5.662 1.129 14.819 1.00 88.25 88 GLU A N 1
ATOM 704 C CA . GLU A 1 88 ? 4.364 0.518 15.094 1.00 88.25 88 GLU A CA 1
ATOM 705 C C . GLU A 1 88 ? 3.597 1.387 16.084 1.00 88.25 88 GLU A C 1
ATOM 707 O O . GLU A 1 88 ? 4.033 1.634 17.210 1.00 88.25 88 GLU A O 1
ATOM 712 N N . THR A 1 89 ? 2.393 1.795 15.691 1.00 87.94 89 THR A N 1
ATOM 713 C CA . THR A 1 89 ? 1.502 2.577 16.544 1.00 87.94 89 THR A CA 1
ATOM 714 C C . THR A 1 89 ? 0.144 1.906 16.674 1.00 87.94 89 THR A C 1
ATOM 716 O O . THR A 1 89 ? -0.451 1.432 15.707 1.00 87.94 89 THR A O 1
ATOM 719 N N . MET A 1 90 ? -0.383 1.896 17.898 1.00 87.94 90 MET A N 1
ATOM 720 C CA . MET A 1 90 ? -1.754 1.483 18.185 1.00 87.94 90 MET A CA 1
ATOM 721 C C . MET A 1 90 ? -2.562 2.675 18.690 1.00 87.94 90 MET A C 1
ATOM 723 O O . MET A 1 90 ? -2.071 3.487 19.479 1.00 87.94 90 MET A O 1
ATOM 727 N N . SER A 1 91 ? -3.810 2.778 18.237 1.00 89.44 91 SER A N 1
ATOM 728 C CA . SER A 1 91 ? -4.765 3.775 18.725 1.00 89.44 91 SER A CA 1
ATOM 729 C C . SER A 1 91 ? -6.143 3.161 18.953 1.00 89.44 91 SER A C 1
ATOM 731 O O . SER A 1 91 ? -6.552 2.208 18.290 1.00 89.44 91 SER A O 1
ATOM 733 N N . TYR A 1 92 ? -6.865 3.733 19.907 1.00 90.69 92 TYR A N 1
ATOM 734 C CA . TYR A 1 92 ? -8.173 3.298 20.374 1.00 90.69 92 TYR A CA 1
ATOM 735 C C . TYR A 1 92 ? -9.102 4.511 20.413 1.00 90.69 92 TYR A C 1
ATOM 737 O O . TYR A 1 92 ? -8.664 5.605 20.768 1.00 90.69 92 TYR A O 1
ATOM 745 N N . GLY A 1 93 ? -10.371 4.342 20.054 1.00 91.50 93 GLY A N 1
ATOM 746 C CA . GLY A 1 93 ? -11.360 5.413 20.183 1.00 91.50 93 GLY A CA 1
ATOM 747 C C . GLY A 1 93 ? -12.697 5.067 19.546 1.00 91.50 93 GLY A C 1
ATOM 748 O O . GLY A 1 93 ? -13.008 3.896 19.339 1.00 91.50 93 GLY A O 1
ATOM 749 N N . CYS A 1 94 ? -13.471 6.094 19.207 1.00 92.44 94 CYS A N 1
ATOM 750 C CA . CYS A 1 94 ? -14.721 5.962 18.463 1.00 92.44 94 CYS A CA 1
ATOM 751 C C . CYS A 1 94 ? -14.473 5.989 16.950 1.00 92.44 94 CYS A C 1
ATOM 753 O O . CYS A 1 94 ? -13.571 6.687 16.478 1.00 92.44 94 CYS A O 1
ATOM 755 N N . ALA A 1 95 ? -15.306 5.284 16.187 1.00 92.12 95 ALA A N 1
ATOM 756 C CA . ALA A 1 95 ? -15.329 5.387 14.732 1.00 92.12 95 ALA A CA 1
ATOM 757 C C . ALA A 1 95 ? -16.714 5.135 14.151 1.00 92.12 95 ALA A C 1
ATOM 759 O O . ALA A 1 95 ? -17.478 4.295 14.641 1.00 92.12 95 ALA A O 1
ATOM 760 N N . LYS A 1 96 ? -17.016 5.818 13.048 1.00 90.38 96 LYS A N 1
ATOM 761 C CA . LYS A 1 96 ? -18.187 5.480 12.233 1.00 90.38 96 LYS A CA 1
ATOM 762 C C . LYS A 1 96 ? -17.930 4.173 11.471 1.00 90.38 96 LYS A C 1
ATOM 764 O O . LYS A 1 96 ? -16.783 3.898 11.125 1.00 90.38 96 LYS A O 1
ATOM 769 N N . PRO A 1 97 ? -18.971 3.396 11.114 1.00 83.94 97 PRO A N 1
ATOM 770 C CA . PRO A 1 97 ? -18.795 2.125 10.406 1.00 83.94 97 PRO A CA 1
ATOM 771 C C . PRO A 1 97 ? -17.937 2.209 9.132 1.00 83.94 97 PRO A C 1
ATOM 773 O O . PRO A 1 97 ? -17.145 1.314 8.862 1.00 83.94 97 PRO A O 1
ATOM 776 N N . HIS A 1 98 ? -18.039 3.300 8.366 1.00 84.06 98 HIS A N 1
ATOM 777 C CA . HIS A 1 98 ? -17.274 3.470 7.126 1.00 84.06 98 HIS A CA 1
ATOM 778 C C . HIS A 1 98 ? -15.784 3.795 7.341 1.00 84.06 98 HIS A C 1
ATOM 780 O O . HIS A 1 98 ? -15.002 3.661 6.402 1.00 84.06 98 HIS A O 1
ATOM 786 N N . GLU A 1 99 ? -15.387 4.202 8.550 1.00 84.81 99 GLU A N 1
ATOM 787 C CA . GLU A 1 99 ? -13.994 4.483 8.936 1.00 84.81 99 GLU A CA 1
ATOM 788 C C . GLU A 1 99 ? -13.256 3.214 9.409 1.00 84.81 99 GLU A C 1
ATOM 790 O O . GLU A 1 99 ? -12.061 3.239 9.708 1.00 84.81 99 GLU A O 1
ATOM 795 N N . CYS A 1 100 ? -13.963 2.088 9.499 1.00 87.69 100 CYS A N 1
ATOM 796 C CA . CYS A 1 100 ? -13.447 0.797 9.943 1.00 87.69 100 CYS A CA 1
ATOM 797 C C . CYS A 1 100 ? -12.842 0.017 8.771 1.00 87.69 100 CYS A C 1
ATOM 799 O O . CYS A 1 100 ? -13.276 -1.092 8.461 1.00 87.69 100 CYS A O 1
ATOM 801 N N . LYS A 1 101 ? -11.893 0.631 8.059 1.00 88.19 101 LYS A N 1
ATOM 802 C CA . LYS A 1 101 ? -11.270 0.049 6.867 1.00 88.19 101 LYS A CA 1
ATOM 803 C C . LYS A 1 101 ? -9.773 -0.113 7.070 1.00 88.19 101 LYS A C 1
ATOM 805 O O . LYS A 1 101 ? -9.086 0.837 7.431 1.00 88.19 101 LYS A O 1
ATOM 810 N N . SER A 1 102 ? -9.288 -1.316 6.798 1.00 90.81 102 SER A N 1
ATOM 811 C CA . SER A 1 102 ? -7.859 -1.606 6.714 1.00 90.81 102 SER A CA 1
ATOM 812 C C . SER A 1 102 ? -7.350 -1.319 5.307 1.00 90.81 102 SER A C 1
ATOM 814 O O . SER A 1 102 ? -8.082 -1.543 4.341 1.00 90.81 102 SER A O 1
ATOM 816 N N . TRP A 1 103 ? -6.113 -0.865 5.171 1.00 91.50 103 TRP A N 1
ATOM 817 C CA . TRP A 1 103 ? -5.438 -0.619 3.902 1.00 91.50 103 TRP A CA 1
ATOM 818 C C . TRP A 1 103 ? -3.953 -0.986 3.982 1.00 91.50 103 TRP A C 1
ATOM 820 O O . TRP A 1 103 ? -3.372 -0.998 5.065 1.00 91.50 103 TRP A O 1
ATOM 830 N N . SER A 1 104 ? -3.356 -1.300 2.832 1.00 92.38 104 SER A N 1
ATOM 831 C CA . SER A 1 104 ? -1.935 -1.641 2.712 1.00 92.38 104 SER A CA 1
ATOM 832 C C . SER A 1 104 ? -1.341 -1.052 1.442 1.00 92.38 104 SER A C 1
ATOM 834 O O . SER A 1 104 ? -2.000 -1.029 0.396 1.00 92.38 104 SER A O 1
ATOM 836 N N . LEU A 1 105 ? -0.102 -0.582 1.550 1.00 91.31 105 LEU A N 1
ATOM 837 C CA . LEU A 1 105 ? 0.742 -0.147 0.446 1.00 91.31 105 LEU A CA 1
ATOM 838 C C . LEU A 1 105 ? 2.140 -0.726 0.626 1.00 91.31 105 LEU A C 1
ATOM 840 O O . LEU A 1 105 ? 2.797 -0.461 1.630 1.00 91.31 105 LEU A O 1
ATOM 844 N N . GLY A 1 106 ? 2.609 -1.471 -0.366 1.00 90.44 106 GLY A N 1
ATOM 845 C CA . GLY A 1 106 ? 3.916 -2.114 -0.354 1.00 90.44 106 GLY A CA 1
ATOM 846 C C . GLY A 1 106 ? 4.745 -1.737 -1.571 1.00 90.44 106 GLY A C 1
ATOM 847 O O . GLY A 1 106 ? 4.267 -1.784 -2.699 1.00 90.44 106 GLY A O 1
ATOM 848 N N . THR A 1 107 ? 6.012 -1.412 -1.355 1.00 88.06 107 THR A N 1
ATOM 849 C CA . THR A 1 107 ? 7.032 -1.223 -2.396 1.00 88.06 107 THR A CA 1
ATOM 850 C C . THR A 1 107 ? 8.183 -2.207 -2.170 1.00 88.06 107 THR A C 1
ATOM 852 O O . THR A 1 107 ? 8.139 -3.028 -1.251 1.00 88.06 107 THR A O 1
ATOM 855 N N . GLY A 1 108 ? 9.235 -2.139 -2.989 1.00 83.25 108 GLY A N 1
ATOM 856 C CA . GLY A 1 108 ? 10.472 -2.880 -2.718 1.00 83.25 108 GLY A CA 1
ATOM 857 C C . GLY A 1 108 ? 11.162 -2.468 -1.408 1.00 83.25 108 GLY A C 1
ATOM 858 O O . GLY A 1 108 ? 11.710 -3.329 -0.718 1.00 83.25 108 GLY A O 1
ATOM 859 N N . CYS A 1 109 ? 11.082 -1.182 -1.041 1.00 80.88 109 CYS A N 1
ATOM 860 C CA . CYS A 1 109 ? 11.861 -0.592 0.057 1.00 80.88 109 CYS A CA 1
ATOM 861 C C . CYS A 1 109 ? 11.062 -0.216 1.301 1.00 80.88 109 CYS A C 1
ATOM 863 O O . CYS A 1 109 ? 11.648 0.139 2.323 1.00 80.88 109 CYS A O 1
ATOM 865 N N . TRP A 1 110 ? 9.739 -0.222 1.229 1.00 85.00 110 TRP A N 1
ATOM 866 C CA . TRP A 1 110 ? 8.917 0.076 2.387 1.00 85.00 110 TRP A CA 1
ATOM 867 C C . TRP A 1 110 ? 7.541 -0.543 2.263 1.00 85.00 110 TRP A C 1
ATOM 869 O O . TRP A 1 110 ? 7.029 -0.753 1.162 1.00 85.00 110 TRP A O 1
ATOM 879 N N . ILE A 1 111 ? 6.930 -0.787 3.411 1.00 87.25 111 ILE A N 1
ATOM 880 C CA . ILE A 1 111 ? 5.514 -1.102 3.514 1.00 87.25 111 ILE A CA 1
ATOM 881 C C . ILE A 1 111 ? 4.865 -0.156 4.518 1.00 87.25 111 ILE A C 1
ATOM 883 O O . ILE A 1 111 ? 5.460 0.217 5.530 1.00 87.25 111 ILE A O 1
ATOM 887 N N . ARG A 1 112 ? 3.631 0.233 4.218 1.00 88.81 112 ARG A N 1
ATOM 888 C CA . ARG A 1 112 ? 2.732 0.903 5.142 1.00 88.81 112 ARG A CA 1
ATOM 889 C C . ARG A 1 112 ? 1.433 0.139 5.221 1.00 88.81 112 ARG A C 1
ATOM 891 O O . ARG A 1 112 ? 0.728 -0.012 4.226 1.00 88.81 112 ARG A O 1
ATOM 898 N N . GLU A 1 113 ? 1.111 -0.291 6.424 1.00 90.94 113 GLU A N 1
ATOM 899 C CA . GLU A 1 113 ? -0.079 -1.069 6.712 1.00 90.94 113 GLU A CA 1
ATOM 900 C C . GLU A 1 113 ? -0.873 -0.354 7.789 1.00 90.94 113 GLU A C 1
ATOM 902 O O . GLU A 1 113 ? -0.345 0.027 8.833 1.00 90.94 113 GLU A O 1
ATOM 907 N N . HIS A 1 114 ? -2.163 -0.187 7.557 1.00 90.56 114 HIS A N 1
ATOM 908 C CA . HIS A 1 114 ? -3.083 0.315 8.556 1.00 90.56 114 HIS A CA 1
ATOM 909 C C . HIS A 1 114 ? -4.236 -0.653 8.654 1.00 90.56 114 HIS A C 1
ATOM 911 O O . HIS A 1 114 ? -4.974 -0.868 7.696 1.00 90.56 114 HIS A O 1
ATOM 917 N N . GLY A 1 115 ? -4.423 -1.239 9.821 1.00 90.38 115 GLY A N 1
ATOM 918 C CA . GLY A 1 115 ? -5.563 -2.091 10.071 1.00 90.38 115 GLY A CA 1
ATOM 919 C C . GLY A 1 115 ? -6.488 -1.446 11.078 1.00 90.38 115 GLY A C 1
ATOM 920 O O . GLY A 1 115 ? -6.045 -0.871 12.070 1.00 90.38 115 GLY A O 1
ATOM 921 N N . SER A 1 116 ? -7.783 -1.545 10.806 1.00 90.56 116 SER A N 1
ATOM 922 C CA . SER A 1 116 ? -8.838 -0.937 11.605 1.00 90.56 116 SER A CA 1
ATOM 923 C C . SER A 1 116 ? -9.902 -1.985 11.888 1.00 90.56 116 SER A C 1
ATOM 925 O O . SER A 1 116 ? -10.446 -2.595 10.967 1.00 90.56 116 SER A O 1
ATOM 927 N N . LYS A 1 117 ? -10.194 -2.217 13.168 1.00 91.19 117 LYS A N 1
ATOM 928 C CA . LYS A 1 117 ? -11.233 -3.147 13.615 1.00 91.19 117 LYS A CA 1
ATOM 929 C C . LYS A 1 117 ? -12.226 -2.412 14.492 1.00 91.19 117 LYS A C 1
ATOM 931 O O . LYS A 1 117 ? -11.834 -1.681 15.400 1.00 91.19 117 LYS A O 1
ATOM 936 N N . CYS A 1 118 ? -13.506 -2.636 14.221 1.00 91.81 118 CYS A N 1
ATOM 937 C CA . CYS A 1 118 ? -14.595 -2.030 14.967 1.00 91.81 118 CYS A CA 1
ATOM 938 C C . CYS A 1 118 ? -15.496 -3.076 15.608 1.00 91.81 118 CYS A C 1
ATOM 940 O O . CYS A 1 118 ? -15.662 -4.178 15.087 1.00 91.81 118 CYS A O 1
ATOM 942 N N . CYS A 1 119 ? -16.074 -2.714 16.744 1.00 91.06 119 CYS A N 1
ATOM 943 C CA . CYS A 1 119 ? -16.967 -3.559 17.521 1.00 91.06 119 CYS A CA 1
ATOM 944 C C . CYS A 1 119 ? -18.004 -2.694 18.257 1.00 91.06 119 CYS A C 1
ATOM 946 O O . CYS A 1 119 ? -17.806 -1.493 18.448 1.00 91.06 119 CYS A O 1
ATOM 948 N N . ASN A 1 120 ? -19.134 -3.298 18.620 1.00 91.69 120 ASN A N 1
ATOM 949 C CA . ASN A 1 120 ? -20.346 -2.603 19.068 1.00 91.69 120 ASN A CA 1
ATOM 950 C C . ASN A 1 120 ? -20.764 -2.955 20.509 1.00 91.69 120 ASN A C 1
ATOM 952 O O . ASN A 1 120 ? -21.914 -2.740 20.881 1.00 91.69 120 ASN A O 1
ATOM 956 N N . THR A 1 121 ? -19.853 -3.503 21.317 1.00 91.06 121 THR A N 1
ATOM 957 C CA . THR A 1 121 ? -20.082 -3.804 22.739 1.00 91.06 121 THR A CA 1
ATOM 958 C C . THR A 1 121 ? -19.173 -2.955 23.631 1.00 91.06 121 THR A C 1
ATOM 960 O O . THR A 1 121 ? -18.155 -2.433 23.180 1.00 91.06 121 THR A O 1
ATOM 963 N N . ASN A 1 122 ? -19.558 -2.742 24.892 1.00 92.69 122 ASN A N 1
ATOM 964 C CA . ASN A 1 122 ? -18.792 -1.873 25.788 1.00 92.69 122 ASN A CA 1
ATOM 965 C C . ASN A 1 122 ? -17.351 -2.378 25.957 1.00 92.69 122 ASN A C 1
ATOM 967 O O . ASN A 1 122 ? -17.124 -3.558 26.220 1.00 92.69 122 ASN A O 1
ATOM 971 N N . LEU A 1 123 ? -16.391 -1.459 25.830 1.00 91.69 123 LEU A N 1
ATOM 972 C CA . LEU A 1 123 ? -14.954 -1.654 26.036 1.00 91.69 123 LEU A CA 1
ATOM 973 C C . LEU A 1 123 ? -14.340 -2.760 25.158 1.00 91.69 123 LEU A C 1
ATOM 975 O O . LEU A 1 123 ? -13.278 -3.302 25.464 1.00 91.69 123 LEU A O 1
ATOM 979 N N . CYS A 1 124 ? -14.984 -3.081 24.034 1.00 91.06 124 CYS A N 1
ATOM 980 C CA . CYS A 1 124 ? -14.609 -4.198 23.167 1.00 91.06 124 CYS A CA 1
ATOM 981 C C . CYS A 1 124 ? -13.318 -3.973 22.368 1.00 91.06 124 CYS A C 1
ATOM 983 O O . CYS A 1 124 ? -12.748 -4.922 21.834 1.00 91.06 124 CYS A O 1
ATOM 985 N N . ASN A 1 125 ? -12.837 -2.730 22.275 1.00 89.94 125 ASN A N 1
ATOM 986 C CA . ASN A 1 125 ? -11.642 -2.379 21.510 1.00 89.94 125 ASN A CA 1
ATOM 987 C C . ASN A 1 125 ? -10.324 -2.649 22.261 1.00 89.94 125 ASN A C 1
ATOM 989 O O . ASN A 1 125 ? -9.277 -2.157 21.847 1.00 89.94 125 ASN A O 1
ATOM 993 N N . ARG A 1 126 ? -10.339 -3.437 23.342 1.00 78.31 126 ARG A N 1
ATOM 994 C CA . ARG A 1 126 ? -9.138 -3.818 24.098 1.00 78.31 126 ARG A CA 1
ATOM 995 C C . ARG A 1 126 ? -8.365 -4.922 23.372 1.00 78.31 126 ARG A C 1
ATOM 997 O O . ARG A 1 126 ? -8.896 -6.010 23.189 1.00 78.31 126 ARG A O 1
ATOM 1004 N N . GLN A 1 127 ? -7.118 -4.636 22.979 1.00 64.62 127 GLN A N 1
ATOM 1005 C CA . GLN A 1 127 ? -6.187 -5.590 22.342 1.00 64.62 127 GLN A CA 1
ATOM 1006 C C . GLN A 1 127 ? -6.820 -6.437 21.230 1.00 64.62 127 GLN A C 1
ATOM 1008 O O . GLN A 1 127 ? -6.619 -7.648 21.145 1.00 64.62 127 GLN A O 1
ATOM 1013 N N . SER A 1 128 ? -7.594 -5.806 20.348 1.00 61.38 128 SER A N 1
ATOM 1014 C CA . SER A 1 128 ? -7.999 -6.516 19.147 1.00 61.38 128 SER A CA 1
ATOM 1015 C C . SER A 1 128 ? -6.757 -6.739 18.270 1.00 61.38 128 SER A C 1
ATOM 1017 O O . SER A 1 128 ? -6.020 -5.800 17.962 1.00 61.38 128 SER A O 1
ATOM 1019 N N . SER A 1 129 ? -6.466 -8.005 17.948 1.00 67.94 129 SER A N 1
ATOM 1020 C CA . SER A 1 129 ? -5.331 -8.363 17.102 1.00 67.94 129 SER A CA 1
ATOM 1021 C C . SER A 1 129 ? -5.616 -7.897 15.681 1.00 67.94 129 SER A C 1
ATOM 1023 O O . SER A 1 129 ? -6.454 -8.443 14.963 1.00 67.94 129 SER A O 1
ATOM 1025 N N . VAL A 1 130 ? -4.938 -6.828 15.292 1.00 80.06 130 VAL A N 1
ATOM 1026 C CA . VAL A 1 130 ? -4.825 -6.431 13.899 1.00 80.06 130 VAL A CA 1
ATOM 1027 C C . VAL A 1 130 ? -3.546 -7.076 13.386 1.00 80.06 130 VAL A C 1
ATOM 1029 O O . VAL A 1 130 ? -2.452 -6.729 13.830 1.00 80.06 130 VAL A O 1
ATOM 1032 N N . SER A 1 131 ? -3.690 -8.065 12.512 1.00 83.88 131 SER A N 1
ATOM 1033 C CA . SER A 1 131 ? -2.573 -8.707 11.827 1.00 83.88 131 SER A CA 1
ATOM 1034 C C . SER A 1 131 ? -2.611 -8.375 10.345 1.00 83.88 131 SER A C 1
ATOM 1036 O O . SER A 1 131 ? -3.679 -8.177 9.761 1.00 83.88 131 SER A O 1
ATOM 1038 N N . PHE A 1 132 ? -1.429 -8.341 9.747 1.00 88.50 132 PHE A N 1
ATOM 1039 C CA . PHE A 1 132 ? -1.256 -8.173 8.317 1.00 88.50 132 PHE A CA 1
ATOM 1040 C C . PHE A 1 132 ? -0.674 -9.452 7.726 1.00 88.50 132 PHE A C 1
ATOM 1042 O O . PHE A 1 132 ? 0.092 -10.158 8.384 1.00 88.50 132 PHE A O 1
ATOM 1049 N N . SER A 1 133 ? -1.105 -9.798 6.516 1.00 88.19 133 SER A N 1
ATOM 1050 C CA . SER A 1 133 ? -0.644 -11.003 5.832 1.00 88.19 133 SER A CA 1
ATOM 1051 C C . SER A 1 133 ? 0.499 -10.645 4.899 1.00 88.19 133 SER A C 1
ATOM 1053 O O . SER A 1 133 ? 0.304 -9.923 3.926 1.00 88.19 133 SER A O 1
ATOM 1055 N N . HIS A 1 134 ? 1.674 -11.203 5.171 1.00 88.69 134 HIS A N 1
ATOM 1056 C CA . HIS A 1 134 ? 2.882 -11.035 4.357 1.00 88.69 134 HIS A CA 1
ATOM 1057 C C . HIS A 1 134 ? 3.110 -12.229 3.418 1.00 88.69 134 HIS A C 1
ATOM 1059 O O . HIS A 1 134 ? 4.231 -12.552 3.040 1.00 88.69 134 HIS A O 1
ATOM 1065 N N . ILE A 1 135 ? 2.022 -12.923 3.070 1.00 88.69 135 ILE A N 1
ATOM 1066 C CA . ILE A 1 135 ? 2.029 -14.082 2.175 1.00 88.69 135 ILE A CA 1
ATOM 1067 C C . ILE A 1 135 ? 1.805 -13.594 0.737 1.00 88.69 135 ILE A C 1
ATOM 1069 O O . ILE A 1 135 ? 0.825 -12.880 0.506 1.00 88.69 135 ILE A O 1
ATOM 1073 N N . PRO A 1 136 ? 2.645 -13.997 -0.237 1.00 91.38 136 PRO A N 1
ATOM 1074 C CA . PRO A 1 136 ? 2.427 -13.697 -1.648 1.00 91.38 136 PRO A CA 1
ATOM 1075 C C . PRO A 1 136 ? 1.040 -14.109 -2.152 1.00 91.38 136 PRO A C 1
ATOM 1077 O O . PRO A 1 136 ? 0.647 -15.265 -2.019 1.00 91.38 136 PRO A O 1
ATOM 1080 N N . ASN A 1 137 ? 0.319 -13.171 -2.775 1.00 92.50 137 ASN A N 1
ATOM 1081 C CA . ASN A 1 137 ? -1.023 -13.398 -3.336 1.00 92.50 137 ASN A CA 1
ATOM 1082 C C . ASN A 1 137 ? -1.006 -13.763 -4.836 1.00 92.50 137 ASN A C 1
ATOM 1084 O O . ASN A 1 137 ? -2.054 -13.917 -5.459 1.00 92.50 137 ASN A O 1
ATOM 1088 N N . GLY A 1 138 ? 0.183 -13.879 -5.436 1.00 90.88 138 GLY A N 1
ATOM 1089 C CA . GLY A 1 138 ? 0.362 -14.182 -6.858 1.00 90.88 138 GLY A CA 1
ATOM 1090 C C . GLY A 1 138 ? 0.229 -12.978 -7.798 1.00 90.88 138 GLY A C 1
ATOM 1091 O O . GLY A 1 138 ? 0.392 -13.145 -9.008 1.00 90.88 138 GLY A O 1
ATOM 1092 N N . LYS A 1 139 ? -0.029 -11.769 -7.281 1.00 93.50 139 LYS A N 1
ATOM 1093 C CA . LYS A 1 139 ? 0.022 -10.527 -8.061 1.00 93.50 139 LYS A CA 1
ATOM 1094 C C . LYS A 1 139 ? 1.429 -9.939 -8.066 1.00 93.50 139 LYS A C 1
ATOM 1096 O O . LYS A 1 139 ? 2.207 -10.130 -7.128 1.00 93.50 139 LYS A O 1
ATOM 1101 N N . ARG A 1 140 ? 1.761 -9.220 -9.138 1.00 92.88 140 ARG A N 1
ATOM 1102 C CA . ARG A 1 140 ? 3.044 -8.526 -9.307 1.00 92.88 140 ARG A CA 1
ATOM 1103 C C . ARG A 1 140 ? 2.837 -7.116 -9.828 1.00 92.88 140 ARG A C 1
ATOM 1105 O O . ARG A 1 140 ? 2.023 -6.905 -10.724 1.00 92.88 140 ARG A O 1
ATOM 1112 N N . CYS A 1 141 ? 3.639 -6.181 -9.335 1.00 93.69 141 CYS A N 1
ATOM 1113 C CA . CYS A 1 141 ? 3.606 -4.776 -9.736 1.00 93.69 141 CYS A CA 1
ATOM 1114 C C . CYS A 1 141 ? 5.017 -4.252 -9.989 1.00 93.69 141 CYS A C 1
ATOM 1116 O O . CYS A 1 141 ? 5.985 -4.785 -9.440 1.00 93.69 141 CYS A O 1
ATOM 1118 N N . PHE A 1 142 ? 5.140 -3.196 -10.795 1.00 90.25 142 PHE A N 1
ATOM 1119 C CA . PHE A 1 142 ? 6.396 -2.456 -10.878 1.00 90.25 142 PHE A CA 1
ATOM 1120 C C . PHE A 1 142 ? 6.655 -1.694 -9.574 1.00 90.25 142 PHE A C 1
ATOM 1122 O O . PHE A 1 142 ? 5.714 -1.211 -8.943 1.00 90.25 142 PHE A O 1
ATOM 1129 N N . THR A 1 143 ? 7.924 -1.582 -9.193 1.00 87.81 143 THR A N 1
ATOM 1130 C CA . THR A 1 143 ? 8.440 -0.769 -8.085 1.00 87.81 143 THR A CA 1
ATOM 1131 C C . THR A 1 143 ? 9.587 0.090 -8.593 1.00 87.81 143 THR A C 1
ATOM 1133 O O . THR A 1 143 ? 10.207 -0.240 -9.603 1.00 87.81 143 THR A O 1
ATOM 1136 N N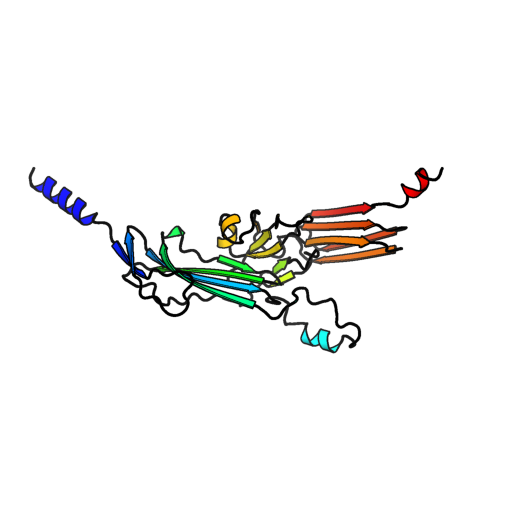 . CYS A 1 144 ? 9.883 1.161 -7.867 1.00 82.06 144 CYS A N 1
ATOM 1137 C CA . CYS A 1 144 ? 11.023 2.021 -8.151 1.00 82.06 144 CYS A CA 1
ATOM 1138 C C . CYS A 1 144 ? 12.195 1.711 -7.226 1.00 82.06 144 CYS A C 1
ATOM 1140 O O . CYS A 1 144 ? 12.004 1.474 -6.033 1.00 82.06 144 CYS A O 1
ATOM 1142 N N . ASP A 1 145 ? 13.382 1.703 -7.814 1.00 76.50 145 ASP A N 1
ATOM 1143 C CA . ASP A 1 145 ? 14.676 1.813 -7.161 1.00 76.50 145 ASP A CA 1
ATOM 1144 C C . ASP A 1 145 ? 15.313 3.115 -7.653 1.00 76.50 145 ASP A C 1
ATOM 1146 O O . ASP A 1 145 ? 15.697 3.208 -8.819 1.00 76.50 145 ASP A O 1
ATOM 1150 N N . GLU A 1 146 ? 15.339 4.137 -6.797 1.00 72.62 146 GLU A N 1
ATOM 1151 C CA . GLU A 1 146 ? 15.722 5.504 -7.169 1.00 72.62 146 GLU A CA 1
ATOM 1152 C C . GLU A 1 146 ? 14.938 6.008 -8.407 1.00 72.62 146 GLU A C 1
ATOM 1154 O O . GLU A 1 146 ? 13.735 6.263 -8.322 1.00 72.62 146 GLU A O 1
ATOM 1159 N N . GLU A 1 147 ? 15.600 6.142 -9.562 1.00 70.88 147 GLU A N 1
ATOM 1160 C CA . GLU A 1 147 ? 14.999 6.560 -10.840 1.00 70.88 147 GLU A CA 1
ATOM 1161 C C . GLU A 1 147 ? 14.517 5.383 -11.713 1.00 70.88 147 GLU A C 1
ATOM 1163 O O . GLU A 1 147 ? 13.824 5.588 -12.719 1.00 70.88 147 GLU A O 1
ATOM 1168 N N . ASP A 1 148 ? 14.883 4.147 -11.362 1.00 75.06 148 ASP A N 1
ATOM 1169 C CA . ASP A 1 148 ? 14.544 2.944 -12.116 1.00 75.06 148 ASP A CA 1
ATOM 1170 C C . ASP A 1 148 ? 13.258 2.292 -11.593 1.00 75.06 148 ASP A C 1
ATOM 1172 O O . ASP A 1 148 ? 13.258 1.510 -10.644 1.00 75.06 148 ASP A O 1
ATOM 1176 N N . CYS A 1 149 ? 12.144 2.564 -12.269 1.00 82.31 149 CYS A N 1
ATOM 1177 C CA . CYS A 1 149 ? 10.840 1.955 -12.008 1.00 82.31 149 CYS A CA 1
ATOM 1178 C C . CYS A 1 149 ? 10.537 0.756 -12.921 1.00 82.31 149 CYS A C 1
ATOM 1180 O O . CYS A 1 149 ? 9.378 0.532 -13.290 1.00 82.31 149 CYS A O 1
ATOM 1182 N N . SER A 1 150 ? 11.565 0.018 -13.352 1.00 80.25 150 SER A N 1
ATOM 1183 C CA . SER A 1 150 ? 11.413 -1.207 -14.150 1.00 80.25 150 SER A CA 1
ATOM 1184 C C . SER A 1 150 ? 11.412 -2.496 -13.329 1.00 80.25 150 SER A C 1
ATOM 1186 O O . SER A 1 150 ? 10.990 -3.540 -13.833 1.00 80.25 150 SER A O 1
ATOM 1188 N N . LYS A 1 151 ? 11.851 -2.439 -12.066 1.00 84.44 151 LYS A N 1
ATOM 1189 C CA . LYS A 1 151 ? 11.880 -3.603 -11.176 1.00 84.44 151 LYS A CA 1
ATOM 1190 C C . LYS A 1 151 ? 10.470 -4.037 -10.803 1.00 84.44 151 LYS A C 1
ATOM 1192 O O . LYS A 1 151 ? 9.544 -3.232 -10.774 1.00 84.44 151 LYS A O 1
ATOM 1197 N N . THR A 1 152 ? 10.305 -5.313 -10.476 1.00 87.12 152 THR A N 1
ATOM 1198 C CA . THR A 1 152 ? 9.008 -5.888 -10.098 1.00 87.12 152 THR A CA 1
ATOM 1199 C C . THR A 1 152 ? 9.046 -6.470 -8.695 1.00 87.12 152 THR A C 1
ATOM 1201 O O . THR A 1 152 ? 10.058 -7.051 -8.315 1.00 87.12 152 THR A O 1
ATOM 1204 N N . ILE A 1 153 ? 7.932 -6.386 -7.973 1.00 89.69 153 ILE A N 1
ATOM 1205 C CA . ILE A 1 153 ? 7.742 -6.995 -6.650 1.00 89.69 153 ILE A CA 1
ATOM 1206 C C . ILE A 1 153 ? 6.526 -7.917 -6.644 1.00 89.69 153 ILE A C 1
ATOM 1208 O O . ILE A 1 153 ? 5.575 -7.707 -7.402 1.00 89.69 153 ILE A O 1
ATOM 1212 N N . SER A 1 154 ? 6.553 -8.919 -5.765 1.00 91.88 154 SER 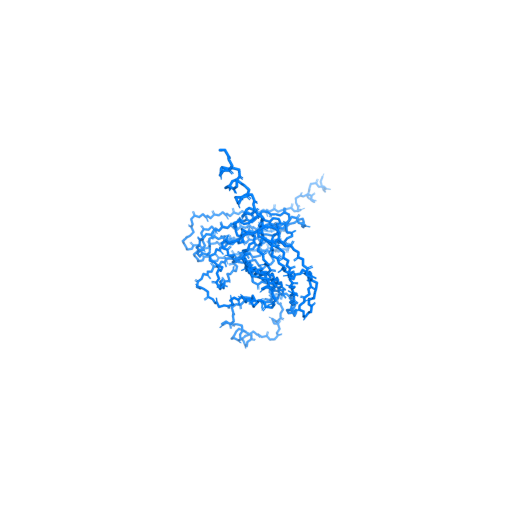A N 1
ATOM 1213 C CA . SER A 1 154 ? 5.390 -9.753 -5.450 1.00 91.88 154 SER A CA 1
ATOM 1214 C C . SER A 1 154 ? 4.505 -9.061 -4.409 1.00 91.88 154 SER A C 1
ATOM 1216 O O . SER A 1 154 ? 4.991 -8.568 -3.385 1.00 91.88 154 SER A O 1
ATOM 1218 N N . CYS A 1 155 ? 3.199 -9.030 -4.662 1.00 93.00 155 CYS A N 1
ATOM 1219 C CA . CYS A 1 155 ? 2.220 -8.432 -3.760 1.00 93.00 155 CYS A CA 1
ATOM 1220 C C . CYS A 1 155 ? 1.778 -9.419 -2.678 1.00 93.00 155 CYS A C 1
ATOM 1222 O O . CYS A 1 155 ? 1.837 -10.636 -2.879 1.00 93.00 155 CYS A O 1
ATOM 1224 N N . TRP A 1 156 ? 1.375 -8.902 -1.516 1.00 92.25 156 TRP A N 1
ATOM 1225 C CA . TRP A 1 156 ? 1.094 -9.701 -0.323 1.00 92.25 156 TRP A CA 1
ATOM 1226 C C . TRP A 1 156 ? -0.335 -9.498 0.161 1.00 92.25 156 TRP A C 1
ATOM 1228 O O . TRP A 1 156 ? -0.918 -8.425 0.011 1.00 92.25 156 TRP A O 1
ATOM 1238 N N . GLY A 1 157 ? -0.894 -10.541 0.772 1.00 91.75 157 GLY A N 1
ATOM 1239 C CA . GLY A 1 157 ? -2.198 -10.471 1.417 1.00 91.75 157 GLY A CA 1
ATOM 1240 C C . GLY A 1 157 ? -3.298 -10.025 0.455 1.00 91.75 157 GLY A C 1
ATOM 1241 O O . GLY A 1 157 ? -3.620 -10.735 -0.491 1.00 91.75 157 GLY A O 1
ATOM 1242 N N . ASN A 1 158 ? -3.889 -8.863 0.730 1.00 92.56 158 ASN A N 1
ATOM 1243 C CA . ASN A 1 158 ? -5.002 -8.281 -0.028 1.00 92.56 158 ASN A CA 1
ATOM 1244 C C . ASN A 1 158 ? -4.576 -7.144 -0.973 1.00 92.56 158 ASN A C 1
ATOM 1246 O O . ASN A 1 158 ? -5.403 -6.320 -1.378 1.00 92.56 158 ASN A O 1
ATOM 1250 N N . GLU A 1 159 ? -3.285 -7.031 -1.272 1.00 94.44 159 GLU A N 1
ATOM 1251 C CA . GLU A 1 159 ? -2.779 -6.042 -2.215 1.00 94.44 159 GLU A CA 1
ATOM 1252 C C . GLU A 1 159 ? -2.952 -6.528 -3.654 1.00 94.44 159 GLU A C 1
ATOM 1254 O O . GLU A 1 159 ? -2.015 -6.973 -4.318 1.00 94.44 159 GLU A O 1
ATOM 1259 N N . ASP A 1 160 ? -4.193 -6.490 -4.121 1.00 94.88 160 ASP A N 1
ATOM 1260 C CA . ASP A 1 160 ? -4.569 -7.007 -5.438 1.00 94.88 160 ASP A CA 1
ATOM 1261 C C . ASP A 1 160 ? -4.428 -5.968 -6.567 1.00 94.88 160 ASP A C 1
ATOM 1263 O O . ASP A 1 160 ? -4.644 -6.286 -7.741 1.00 94.88 160 ASP A O 1
ATOM 1267 N N . TYR A 1 161 ? -4.046 -4.736 -6.220 1.00 95.38 161 TYR A N 1
ATOM 1268 C CA . TYR A 1 161 ? -3.894 -3.603 -7.130 1.00 95.38 161 TYR A CA 1
ATOM 1269 C C . TYR A 1 161 ? -2.436 -3.153 -7.202 1.00 95.38 161 TYR A C 1
ATOM 1271 O O . TYR A 1 161 ? -1.678 -3.289 -6.243 1.00 95.38 161 TYR A O 1
ATOM 1279 N N . CYS A 1 162 ? -2.052 -2.549 -8.323 1.00 95.31 162 CYS A N 1
ATOM 1280 C CA . CYS A 1 162 ? -0.810 -1.792 -8.415 1.00 95.31 162 CYS A CA 1
ATOM 1281 C C . CYS A 1 162 ? -1.091 -0.302 -8.271 1.00 95.31 162 CYS A C 1
ATOM 1283 O O . CYS A 1 162 ? -2.118 0.179 -8.751 1.00 95.31 162 CYS A O 1
ATOM 1285 N N . PHE A 1 163 ? -0.152 0.438 -7.683 1.00 92.44 163 PHE A N 1
ATOM 1286 C CA . PHE A 1 163 ? -0.232 1.891 -7.583 1.00 92.44 163 PHE A CA 1
ATOM 1287 C C . PHE A 1 163 ? 0.966 2.608 -8.210 1.00 92.44 163 PHE A C 1
ATOM 1289 O O . PHE A 1 163 ? 2.057 2.045 -8.358 1.00 92.44 163 PHE A O 1
ATOM 1296 N N . THR A 1 164 ? 0.735 3.873 -8.561 1.00 88.38 164 THR A N 1
ATOM 1297 C CA . THR A 1 164 ? 1.749 4.890 -8.860 1.00 88.38 164 THR A CA 1
ATOM 1298 C C . THR A 1 164 ? 1.395 6.171 -8.107 1.00 88.38 164 THR A C 1
ATOM 1300 O O . THR A 1 164 ? 0.257 6.638 -8.186 1.00 88.38 164 THR A O 1
ATOM 1303 N N . ALA A 1 165 ? 2.359 6.741 -7.391 1.00 83.38 165 ALA A N 1
ATOM 1304 C CA . ALA A 1 165 ? 2.243 7.999 -6.658 1.00 83.38 165 ALA A CA 1
ATOM 1305 C C . ALA A 1 165 ? 3.392 8.948 -7.030 1.00 83.38 165 ALA A C 1
ATOM 1307 O O . ALA A 1 165 ? 4.469 8.497 -7.419 1.00 83.38 165 ALA A O 1
ATOM 1308 N N . PHE A 1 166 ? 3.171 10.256 -6.896 1.00 74.94 166 PHE A N 1
ATOM 1309 C CA . PHE A 1 166 ? 4.180 11.288 -7.153 1.00 74.94 166 PHE A CA 1
ATOM 1310 C C . PHE A 1 166 ? 4.513 12.019 -5.855 1.00 74.94 166 PHE A C 1
ATOM 1312 O O . PHE A 1 166 ? 3.609 12.537 -5.199 1.00 74.94 166 PHE A O 1
ATOM 1319 N N . GLU A 1 167 ? 5.794 12.081 -5.496 1.00 61.84 167 GLU A N 1
ATOM 1320 C CA . GLU A 1 167 ? 6.256 12.867 -4.355 1.00 61.84 167 GLU A CA 1
ATOM 1321 C C . GLU A 1 167 ? 6.630 14.295 -4.813 1.00 61.84 167 GLU A C 1
ATOM 1323 O O . GLU A 1 167 ? 7.536 14.462 -5.633 1.00 61.84 167 GLU A O 1
ATOM 1328 N N . PRO A 1 168 ? 5.933 15.345 -4.338 1.00 51.25 168 PRO A N 1
ATOM 1329 C CA . PRO A 1 168 ? 6.120 16.710 -4.838 1.00 51.25 168 PRO A CA 1
ATOM 1330 C C . PRO A 1 168 ? 7.333 17.465 -4.253 1.00 51.25 168 PRO A C 1
ATOM 1332 O O . PRO A 1 168 ? 7.544 18.619 -4.616 1.00 51.25 168 PRO A O 1
ATOM 1335 N N . SER A 1 169 ? 8.118 16.877 -3.342 1.00 48.00 169 SER A N 1
ATOM 1336 C CA . SER A 1 169 ? 9.075 17.606 -2.484 1.00 48.00 169 SER A CA 1
ATOM 1337 C C . SER A 1 169 ? 10.526 17.689 -2.987 1.00 48.00 169 SER A C 1
ATOM 1339 O O . SER A 1 169 ? 11.346 18.330 -2.331 1.00 48.00 169 SER A O 1
ATOM 1341 N N . SER A 1 170 ? 10.877 17.127 -4.146 1.00 41.47 170 SER A N 1
ATOM 1342 C CA . SER A 1 170 ? 12.222 17.278 -4.717 1.00 41.47 170 SER A CA 1
ATOM 1343 C C . SER A 1 170 ? 12.160 17.720 -6.178 1.00 41.47 170 SER A C 1
ATOM 1345 O O . SER A 1 170 ? 11.251 17.365 -6.925 1.00 41.47 170 SER A O 1
ATOM 1347 N N . HIS A 1 171 ? 13.139 18.523 -6.600 1.00 40.91 171 HIS A N 1
ATOM 1348 C CA . HIS A 1 171 ? 13.283 19.123 -7.936 1.00 40.91 171 HIS A CA 1
ATOM 1349 C C . HIS A 1 171 ? 13.489 18.104 -9.095 1.00 40.91 171 HIS A C 1
ATOM 1351 O O . HIS A 1 171 ? 14.000 18.455 -10.159 1.00 40.91 171 HIS A O 1
ATOM 1357 N N . GLN A 1 172 ? 13.079 16.851 -8.889 1.00 45.31 172 GLN A N 1
ATOM 1358 C CA . GLN A 1 172 ? 12.948 15.732 -9.820 1.00 45.31 172 GLN A CA 1
ATOM 1359 C C . GLN A 1 172 ? 12.020 14.707 -9.142 1.00 45.31 172 GLN A C 1
ATOM 1361 O O . GLN A 1 172 ? 12.477 13.838 -8.408 1.00 45.31 172 GLN A O 1
ATOM 1366 N N . SER A 1 173 ? 10.704 14.848 -9.317 1.00 50.81 173 SER A N 1
ATOM 1367 C CA . SER A 1 173 ? 9.706 13.991 -8.663 1.00 50.81 173 SER A CA 1
ATOM 1368 C C . SER A 1 173 ? 9.802 12.551 -9.179 1.00 50.81 173 SER A C 1
ATOM 1370 O O . SER A 1 173 ? 9.190 12.207 -10.194 1.00 50.81 173 SER A O 1
ATOM 1372 N N . ALA A 1 174 ? 10.583 11.704 -8.509 1.00 58.62 174 ALA A N 1
ATOM 1373 C CA . ALA A 1 174 ? 10.598 10.276 -8.787 1.00 58.62 174 ALA A CA 1
ATOM 1374 C C . ALA A 1 174 ? 9.213 9.703 -8.447 1.00 58.62 174 ALA A C 1
ATOM 1376 O O . ALA A 1 174 ? 8.677 9.909 -7.355 1.00 58.62 174 ALA A O 1
ATOM 1377 N N . ALA A 1 175 ? 8.590 9.028 -9.413 1.00 72.25 175 ALA A N 1
ATOM 1378 C CA . ALA A 1 175 ? 7.366 8.290 -9.146 1.00 72.25 175 ALA A CA 1
ATOM 1379 C C . ALA A 1 175 ? 7.678 7.182 -8.130 1.00 72.25 175 ALA A C 1
ATOM 1381 O O . ALA A 1 175 ? 8.727 6.556 -8.206 1.00 72.25 175 ALA A O 1
ATOM 1382 N N . THR A 1 176 ? 6.766 6.909 -7.203 1.00 82.31 176 THR A N 1
ATOM 1383 C CA . THR A 1 176 ? 6.812 5.705 -6.371 1.00 82.31 176 THR A CA 1
ATOM 1384 C C . THR A 1 176 ? 5.774 4.721 -6.877 1.00 82.31 176 THR A C 1
ATOM 1386 O O . THR A 1 176 ? 4.629 5.095 -7.134 1.00 82.31 176 THR A O 1
ATOM 1389 N N . LYS A 1 177 ? 6.167 3.458 -7.024 1.00 89.19 177 LYS A N 1
ATOM 1390 C CA . LYS A 1 177 ? 5.308 2.390 -7.537 1.00 89.19 177 LYS A CA 1
ATOM 1391 C C . LYS A 1 177 ? 5.325 1.184 -6.611 1.00 89.19 177 LYS A C 1
ATOM 1393 O O . LYS A 1 177 ? 6.336 0.925 -5.960 1.00 89.19 177 LYS A O 1
ATOM 1398 N N . GLY A 1 178 ? 4.224 0.444 -6.578 1.00 92.25 178 GLY A N 1
ATOM 1399 C CA . GLY A 1 178 ? 4.149 -0.781 -5.794 1.00 92.25 178 GLY A CA 1
ATOM 1400 C C . GLY A 1 178 ? 2.777 -1.443 -5.811 1.00 92.25 178 GLY A C 1
ATOM 1401 O O . GLY A 1 178 ? 1.973 -1.208 -6.713 1.00 92.25 178 GLY A O 1
ATOM 1402 N N . CYS A 1 179 ? 2.533 -2.271 -4.802 1.00 94.88 179 CYS A N 1
ATOM 1403 C CA . CYS A 1 179 ? 1.296 -3.000 -4.549 1.00 94.88 179 CYS A CA 1
ATOM 1404 C C . CYS A 1 179 ? 0.386 -2.224 -3.585 1.00 94.88 179 CYS A C 1
ATOM 1406 O O . CYS A 1 179 ? 0.865 -1.557 -2.668 1.00 94.88 179 CYS A O 1
ATOM 1408 N N . ALA A 1 180 ? -0.924 -2.320 -3.779 1.00 94.25 180 ALA A N 1
ATOM 1409 C CA . ALA A 1 180 ? -1.937 -1.619 -3.006 1.00 94.25 180 ALA A CA 1
ATOM 1410 C C . ALA A 1 180 ? -3.158 -2.499 -2.752 1.00 94.25 180 ALA A C 1
ATOM 1412 O O . ALA A 1 180 ? -3.588 -3.264 -3.617 1.00 94.25 180 ALA A O 1
ATOM 1413 N N . SER A 1 181 ? -3.773 -2.346 -1.581 1.00 94.12 181 SER A N 1
ATOM 1414 C CA . SER A 1 181 ? -5.123 -2.857 -1.351 1.00 94.12 181 SER A CA 1
ATOM 1415 C C . SER A 1 181 ? -6.160 -1.963 -2.035 1.00 94.12 181 SER A C 1
ATOM 1417 O O . SER A 1 181 ? -5.969 -0.752 -2.172 1.00 94.12 181 SER A O 1
ATOM 1419 N N . LYS A 1 182 ? -7.328 -2.522 -2.376 1.00 92.19 182 LYS A N 1
ATOM 1420 C CA . LYS A 1 182 ? -8.445 -1.741 -2.941 1.00 92.19 182 LYS A CA 1
ATOM 1421 C C . LYS A 1 182 ? -8.797 -0.516 -2.084 1.00 92.19 182 LYS A C 1
ATOM 1423 O O . LYS A 1 182 ? -8.999 0.581 -2.583 1.00 92.19 182 LYS A O 1
ATOM 1428 N N . SER A 1 183 ? -8.823 -0.697 -0.767 1.00 89.88 183 SER A N 1
ATOM 1429 C CA . SER A 1 183 ? -9.115 0.358 0.208 1.00 89.88 183 SER A CA 1
ATOM 1430 C C . SER A 1 183 ? -8.066 1.471 0.276 1.00 89.88 183 SER A C 1
ATOM 1432 O O . SER A 1 183 ? -8.408 2.574 0.701 1.00 89.88 183 SER A O 1
ATOM 1434 N N . ALA A 1 184 ? -6.812 1.205 -0.103 1.00 89.31 184 ALA A N 1
ATOM 1435 C CA . ALA A 1 184 ? -5.803 2.249 -0.256 1.00 89.31 184 ALA A CA 1
ATOM 1436 C C . ALA A 1 184 ? -6.102 3.099 -1.501 1.00 89.31 184 ALA A C 1
ATOM 1438 O O . ALA A 1 184 ? -6.002 4.319 -1.457 1.00 89.31 184 ALA A O 1
ATOM 1439 N N . CYS A 1 185 ? -6.544 2.454 -2.582 1.00 88.44 185 CYS A N 1
ATOM 1440 C CA . CYS A 1 185 ? -6.912 3.106 -3.839 1.00 88.44 185 CYS A CA 1
ATOM 1441 C C . CYS A 1 185 ? -8.230 3.893 -3.770 1.00 88.44 185 CYS A C 1
ATOM 1443 O O . CYS A 1 185 ? -8.384 4.891 -4.464 1.00 88.44 185 CYS A O 1
ATOM 1445 N N . ASP A 1 186 ? -9.174 3.454 -2.935 1.00 85.94 186 ASP A N 1
ATOM 1446 C CA . ASP A 1 186 ? -10.475 4.112 -2.749 1.00 85.94 186 ASP A CA 1
ATOM 1447 C C . ASP A 1 186 ? -10.400 5.361 -1.837 1.00 85.94 186 ASP A C 1
ATOM 1449 O O . ASP A 1 186 ? -11.390 6.079 -1.684 1.00 85.94 186 ASP A O 1
ATOM 1453 N N . GLN A 1 187 ? -9.277 5.585 -1.149 1.00 74.00 187 GLN A N 1
ATOM 1454 C CA . GLN A 1 187 ? -9.114 6.671 -0.178 1.00 74.00 187 GLN A CA 1
ATOM 1455 C C . GLN A 1 187 ? -8.507 7.928 -0.805 1.00 74.00 187 GLN A C 1
ATOM 1457 O O . GLN A 1 187 ? -7.792 7.868 -1.800 1.00 74.00 187 GLN A O 1
ATOM 1462 N N . GLU A 1 188 ? -8.753 9.085 -0.180 1.00 65.00 188 GLU A N 1
ATOM 1463 C CA . GLU A 1 188 ? -8.116 10.329 -0.609 1.00 65.00 188 GLU A CA 1
ATOM 1464 C C . GLU A 1 188 ? -6.583 10.241 -0.433 1.00 65.00 188 GLU A C 1
ATOM 1466 O O . GLU A 1 188 ? -6.113 10.039 0.695 1.00 65.00 188 GLU A O 1
ATOM 1471 N N . PRO A 1 189 ? -5.799 10.435 -1.514 1.00 53.50 189 PRO A N 1
ATOM 1472 C CA . PRO A 1 189 ? -4.353 10.195 -1.544 1.00 53.50 189 PRO A CA 1
ATOM 1473 C C . PRO A 1 189 ? -3.570 10.882 -0.414 1.00 53.50 189 PRO A C 1
ATOM 1475 O O . PRO A 1 189 ? -2.643 10.304 0.156 1.00 53.50 189 PRO A O 1
ATOM 1478 N N . GLY A 1 190 ? -3.990 12.098 -0.043 1.00 53.78 190 GLY A N 1
ATOM 1479 C CA . GLY A 1 190 ? -3.317 12.931 0.954 1.00 53.78 190 GLY A CA 1
ATOM 1480 C C . GLY A 1 190 ? -3.368 12.403 2.391 1.00 53.78 190 GLY A C 1
ATOM 1481 O O . GLY A 1 190 ? -2.573 12.839 3.220 1.00 53.78 190 GLY A O 1
ATOM 1482 N N . LYS A 1 191 ? -4.268 11.462 2.714 1.00 59.28 191 LYS A N 1
ATOM 1483 C CA . LYS A 1 191 ? -4.412 10.923 4.082 1.00 59.28 191 LYS A CA 1
ATOM 1484 C C . LYS A 1 191 ? -3.538 9.707 4.373 1.00 59.28 191 LYS A C 1
ATOM 1486 O O . LYS A 1 191 ? -3.265 9.445 5.539 1.00 59.28 191 LYS A O 1
ATOM 1491 N N . ILE A 1 192 ? -3.127 8.960 3.349 1.00 59.09 192 ILE A N 1
ATOM 1492 C CA . ILE A 1 192 ? -2.489 7.646 3.535 1.00 59.09 192 ILE A CA 1
ATOM 1493 C C . ILE A 1 192 ? -0.969 7.763 3.676 1.00 59.09 192 ILE A C 1
ATOM 1495 O O . ILE A 1 192 ? -0.355 7.004 4.419 1.00 59.09 192 ILE A O 1
ATOM 1499 N N . LEU A 1 193 ? -0.354 8.703 2.958 1.00 58.38 193 LEU A N 1
ATOM 1500 C CA . LEU A 1 193 ? 1.091 8.672 2.723 1.00 58.38 193 LEU A CA 1
ATOM 1501 C C . LEU A 1 193 ? 1.844 9.908 3.227 1.00 58.38 193 LEU A C 1
ATOM 1503 O O . LEU A 1 193 ? 3.065 9.953 3.110 1.00 58.38 193 LEU A O 1
ATOM 1507 N N . GLY A 1 194 ? 1.138 10.943 3.696 1.00 56.69 194 GLY A N 1
ATOM 1508 C CA . GLY A 1 194 ? 1.734 12.272 3.888 1.00 56.69 194 GLY A CA 1
ATOM 1509 C C . GLY A 1 194 ? 2.206 12.924 2.577 1.00 56.69 194 GLY A C 1
ATOM 1510 O O . GLY A 1 194 ? 2.683 14.055 2.589 1.00 56.69 194 GLY A O 1
ATOM 1511 N N . PHE A 1 195 ? 2.043 12.245 1.434 1.00 52.56 195 PHE A N 1
ATOM 1512 C CA . PHE A 1 195 ? 2.243 12.837 0.124 1.00 52.56 195 PHE A CA 1
ATOM 1513 C C . PHE A 1 195 ? 1.110 13.821 -0.140 1.00 52.56 195 PHE A C 1
ATOM 1515 O O . PHE A 1 195 ? -0.058 13.446 -0.195 1.00 52.56 195 PHE A O 1
ATOM 1522 N N . HIS A 1 196 ? 1.453 15.069 -0.428 1.00 51.47 196 HIS A N 1
ATOM 1523 C CA . HIS A 1 196 ? 0.542 16.019 -1.068 1.00 51.47 196 HIS A CA 1
ATOM 1524 C C . HIS A 1 196 ? 0.295 15.669 -2.557 1.00 51.47 196 HIS A C 1
ATOM 1526 O O . HIS A 1 196 ? 0.099 16.556 -3.382 1.00 51.47 196 HIS A O 1
ATOM 1532 N N . GLY A 1 197 ? 0.369 14.385 -2.923 1.00 57.34 197 GLY A N 1
ATOM 1533 C CA . GLY A 1 197 ? 0.334 13.883 -4.295 1.00 57.34 197 GLY A CA 1
ATOM 1534 C C . GLY A 1 197 ? -0.790 12.874 -4.514 1.00 57.34 197 GLY A C 1
ATOM 1535 O O . GLY A 1 197 ? -1.243 12.220 -3.579 1.00 57.34 197 GLY A O 1
ATOM 1536 N N . ASN A 1 198 ? -1.240 12.745 -5.763 1.00 70.75 198 ASN A N 1
ATOM 1537 C CA . ASN A 1 198 ? -2.294 11.806 -6.149 1.00 70.75 198 ASN A CA 1
ATOM 1538 C C . ASN A 1 198 ? -1.753 10.371 -6.271 1.00 70.75 198 ASN A C 1
ATOM 1540 O O . ASN A 1 198 ? -0.685 10.159 -6.848 1.00 70.75 198 ASN A O 1
ATOM 1544 N N . ILE A 1 199 ? -2.519 9.393 -5.774 1.00 81.75 199 ILE A N 1
ATOM 1545 C CA . ILE A 1 199 ? -2.308 7.966 -6.037 1.00 81.75 199 ILE A CA 1
ATOM 1546 C C . ILE A 1 199 ? -3.182 7.562 -7.222 1.00 81.75 199 ILE A C 1
ATOM 1548 O O . ILE A 1 199 ? -4.363 7.896 -7.289 1.00 81.75 199 ILE A O 1
ATOM 1552 N N . THR A 1 200 ? -2.591 6.850 -8.171 1.00 88.50 200 THR A N 1
ATOM 1553 C CA . THR A 1 200 ? -3.314 6.194 -9.262 1.00 88.50 200 THR A CA 1
ATOM 1554 C C . THR A 1 200 ? -3.182 4.698 -9.078 1.00 88.50 200 THR A C 1
ATOM 1556 O O . THR A 1 200 ? -2.087 4.212 -8.795 1.00 88.50 200 THR A O 1
ATOM 1559 N N . CYS A 1 201 ? -4.289 3.977 -9.216 1.00 92.06 201 CYS A N 1
ATOM 1560 C CA . CYS A 1 201 ? -4.316 2.531 -9.073 1.00 92.06 201 CYS A CA 1
ATOM 1561 C C . CYS A 1 201 ? -4.868 1.848 -10.317 1.00 92.06 201 CYS A C 1
ATOM 1563 O O . CYS A 1 201 ? -5.684 2.413 -11.045 1.00 92.06 201 CYS A O 1
ATOM 1565 N N . CYS A 1 202 ? -4.453 0.605 -10.514 1.00 93.56 202 CYS A N 1
ATOM 1566 C CA . CYS A 1 202 ? -4.964 -0.281 -11.546 1.00 93.56 202 CYS A CA 1
ATOM 1567 C C . CYS A 1 202 ? -5.030 -1.716 -11.017 1.00 93.56 202 CYS A C 1
ATOM 1569 O O . CYS A 1 202 ? -4.269 -2.103 -10.129 1.00 93.56 202 CYS A O 1
ATOM 1571 N N . GLU A 1 203 ? -5.963 -2.497 -11.551 1.00 93.06 203 GLU A N 1
ATOM 1572 C CA . GLU A 1 203 ? -6.121 -3.908 -11.210 1.00 93.06 203 GLU A CA 1
ATOM 1573 C C . GLU A 1 203 ? -5.420 -4.781 -12.254 1.00 93.06 203 GLU A C 1
ATOM 1575 O O . GLU A 1 203 ? -5.573 -4.568 -13.458 1.00 93.06 203 GLU A O 1
ATOM 1580 N N . GLY A 1 204 ? -4.669 -5.784 -11.800 1.00 87.06 204 GLY A N 1
ATOM 1581 C CA . GLY A 1 204 ? -3.960 -6.721 -12.671 1.00 87.06 204 GLY A CA 1
ATOM 1582 C C . GLY A 1 204 ? -2.441 -6.652 -12.541 1.00 87.06 204 GLY A C 1
ATOM 1583 O O . GLY A 1 204 ? -1.878 -5.774 -11.897 1.00 87.06 204 GLY A O 1
ATOM 1584 N N . ASN A 1 205 ? -1.764 -7.629 -13.146 1.00 91.69 205 ASN A N 1
ATOM 1585 C CA . ASN A 1 205 ? -0.311 -7.733 -13.061 1.00 91.69 205 ASN A CA 1
ATOM 1586 C C . ASN A 1 205 ? 0.368 -6.641 -13.888 1.00 91.69 205 ASN A C 1
ATOM 1588 O O . ASN A 1 205 ? 0.014 -6.441 -15.049 1.00 91.69 205 ASN A O 1
ATOM 1592 N N . LEU A 1 206 ? 1.381 -5.995 -13.303 1.00 90.69 206 LEU A N 1
ATOM 1593 C CA . LEU A 1 206 ? 2.298 -5.070 -13.980 1.00 90.69 206 LEU A CA 1
ATOM 1594 C C . LEU A 1 206 ? 1.582 -3.906 -14.698 1.00 90.69 206 LEU A C 1
ATOM 1596 O O . LEU A 1 206 ? 2.111 -3.306 -15.640 1.00 90.69 206 LEU A O 1
ATOM 1600 N N . CYS A 1 207 ? 0.368 -3.573 -14.251 1.00 92.50 207 CYS A N 1
ATOM 1601 C CA . CYS A 1 207 ? -0.492 -2.582 -14.893 1.00 92.50 207 CYS A CA 1
ATOM 1602 C C . CYS A 1 207 ? -0.022 -1.143 -14.658 1.00 92.50 207 CYS A C 1
ATOM 1604 O O . CYS A 1 207 ? -0.291 -0.255 -15.460 1.00 92.50 207 CYS A O 1
ATOM 1606 N N . ASN A 1 208 ? 0.752 -0.910 -13.594 1.00 91.50 208 ASN A N 1
ATOM 1607 C CA . ASN A 1 208 ? 1.288 0.408 -13.260 1.00 91.50 208 ASN A CA 1
ATOM 1608 C C . ASN A 1 208 ? 2.439 0.857 -14.180 1.00 91.50 208 ASN A C 1
ATOM 1610 O O . ASN A 1 208 ? 2.994 1.938 -13.979 1.00 91.50 208 ASN A O 1
ATOM 1614 N N . GLY A 1 209 ? 2.763 0.056 -15.203 1.00 84.25 209 GLY A N 1
ATOM 1615 C CA . GLY A 1 209 ? 3.705 0.364 -16.274 1.00 84.25 209 GLY A CA 1
ATOM 1616 C C . GLY A 1 209 ? 5.164 0.445 -15.822 1.00 84.25 209 GLY A C 1
ATOM 1617 O O . GLY A 1 209 ? 5.476 0.843 -14.700 1.00 84.25 209 GLY A O 1
ATOM 1618 N N . ALA A 1 210 ? 6.084 0.111 -16.717 1.00 79.06 210 ALA A N 1
ATOM 1619 C CA . ALA A 1 210 ? 7.507 0.290 -16.469 1.00 79.06 210 ALA A CA 1
ATOM 1620 C C . ALA A 1 210 ? 7.920 1.722 -16.825 1.00 79.06 210 ALA A C 1
ATOM 1622 O O . ALA A 1 210 ? 7.485 2.282 -17.838 1.00 79.06 210 ALA A O 1
ATOM 1623 N N . THR A 1 211 ? 8.767 2.334 -16.003 1.00 73.81 211 THR A N 1
ATOM 1624 C CA . THR A 1 211 ? 9.358 3.639 -16.324 1.00 73.81 211 THR A CA 1
ATOM 1625 C C . THR A 1 211 ? 10.838 3.612 -16.003 1.00 73.81 211 THR A C 1
ATOM 1627 O O . THR A 1 211 ? 11.210 3.279 -14.888 1.00 73.81 211 THR A O 1
ATOM 1630 N N . GLN A 1 212 ? 11.677 3.946 -16.976 1.00 67.75 212 GLN A N 1
ATOM 1631 C CA . GLN A 1 212 ? 13.118 4.040 -16.776 1.00 67.75 212 GLN A CA 1
ATOM 1632 C C . GLN A 1 212 ? 13.581 5.417 -17.235 1.00 67.75 212 GLN A C 1
ATOM 1634 O O . GLN A 1 212 ? 13.439 5.764 -18.411 1.00 67.75 212 GLN A O 1
ATOM 1639 N N . SER A 1 213 ? 14.097 6.204 -16.294 1.00 67.81 213 SER A N 1
ATOM 1640 C CA . SER A 1 213 ? 14.801 7.449 -16.582 1.00 67.81 213 SER A CA 1
ATOM 1641 C C . SER A 1 213 ? 16.284 7.232 -16.313 1.00 67.81 213 SER A C 1
ATOM 1643 O O . SER A 1 213 ? 16.656 6.576 -15.345 1.00 67.81 213 SER A O 1
ATOM 1645 N N . SER A 1 214 ? 17.150 7.713 -17.196 1.00 67.31 214 SER A N 1
ATOM 1646 C CA . SER A 1 214 ? 18.596 7.624 -16.986 1.00 67.31 214 SER A CA 1
ATOM 1647 C C . SER A 1 214 ? 19.273 8.908 -17.426 1.00 67.31 214 SER A C 1
ATOM 1649 O O . SER A 1 214 ? 19.100 9.349 -18.566 1.00 67.31 214 SER A O 1
ATOM 1651 N N . THR A 1 215 ? 20.072 9.491 -16.536 1.00 66.88 215 THR A N 1
ATOM 1652 C CA . THR A 1 215 ? 20.875 10.679 -16.835 1.00 66.88 215 THR A CA 1
ATOM 1653 C C . THR A 1 215 ? 22.349 10.303 -16.941 1.00 66.88 215 THR A C 1
ATOM 1655 O O . THR A 1 215 ? 22.954 9.817 -15.988 1.00 66.88 215 THR A O 1
ATOM 1658 N N . TYR A 1 216 ? 22.946 10.548 -18.106 1.00 65.81 216 TYR A N 1
ATOM 1659 C CA . TYR A 1 216 ? 24.352 10.271 -18.385 1.00 65.81 216 TYR A CA 1
ATOM 1660 C C . TYR A 1 216 ? 25.138 11.580 -18.474 1.00 65.81 216 TYR A C 1
ATOM 1662 O O . TYR A 1 216 ? 24.907 12.392 -19.369 1.00 65.81 216 TYR A O 1
ATOM 1670 N N . ASN A 1 217 ? 26.096 11.772 -17.567 1.00 65.50 217 ASN A N 1
ATOM 1671 C CA . ASN A 1 217 ? 27.002 12.921 -17.568 1.00 65.50 217 ASN A CA 1
ATOM 1672 C C . ASN A 1 217 ? 28.395 12.490 -18.035 1.00 65.50 217 ASN A C 1
ATOM 1674 O O . ASN A 1 217 ? 28.945 11.526 -17.506 1.00 65.50 217 ASN A O 1
ATOM 1678 N N . SER A 1 218 ? 28.971 13.207 -19.002 1.00 64.38 218 SER A N 1
ATOM 1679 C CA . SER A 1 218 ? 30.378 13.055 -19.414 1.00 64.38 218 SER A CA 1
ATOM 1680 C C . SER A 1 218 ? 30.774 11.671 -19.958 1.00 64.38 218 SER A C 1
ATOM 1682 O O . SER A 1 218 ? 31.955 11.333 -19.988 1.00 64.38 218 SER A O 1
ATOM 1684 N N . ALA A 1 219 ? 29.813 10.864 -20.415 1.00 59.78 219 ALA A N 1
ATOM 1685 C CA . ALA A 1 219 ? 30.096 9.606 -21.104 1.00 59.78 219 ALA A CA 1
ATOM 1686 C C . ALA A 1 219 ? 30.450 9.874 -22.584 1.00 59.78 219 ALA A C 1
ATOM 1688 O O . ALA A 1 219 ? 29.735 10.639 -23.229 1.00 59.78 219 ALA A O 1
ATOM 1689 N N . PRO A 1 220 ? 31.509 9.273 -23.159 1.00 58.44 220 PRO A N 1
ATOM 1690 C CA . PRO A 1 220 ? 31.813 9.437 -24.582 1.00 58.44 220 PRO A CA 1
ATOM 1691 C C . PRO A 1 220 ? 30.772 8.730 -25.467 1.00 58.44 220 PRO A C 1
ATOM 1693 O O . PRO A 1 220 ? 30.256 9.333 -26.401 1.00 58.44 220 PRO A O 1
ATOM 1696 N N . ILE A 1 221 ? 30.397 7.489 -25.134 1.00 60.31 221 ILE A N 1
ATOM 1697 C CA . ILE A 1 221 ? 29.374 6.699 -25.837 1.00 60.31 221 ILE A CA 1
ATOM 1698 C C . ILE A 1 221 ? 28.478 6.017 -24.799 1.00 60.31 221 ILE A C 1
ATOM 1700 O O . ILE A 1 221 ? 28.983 5.431 -23.841 1.00 60.31 221 ILE A O 1
ATOM 1704 N N . VAL A 1 222 ? 27.158 6.061 -24.997 1.00 58.12 222 VAL A N 1
ATOM 1705 C CA . VAL A 1 222 ? 26.173 5.362 -24.152 1.00 58.12 222 VAL A CA 1
ATOM 1706 C C . VAL A 1 222 ? 25.408 4.337 -24.986 1.00 58.12 222 VAL A C 1
ATOM 1708 O O . VAL A 1 222 ? 24.837 4.677 -26.018 1.00 58.12 222 VAL A O 1
ATOM 1711 N N . THR A 1 223 ? 25.359 3.085 -24.526 1.00 62.56 223 THR A N 1
ATOM 1712 C CA . THR A 1 223 ? 24.477 2.044 -25.080 1.00 62.56 223 THR A CA 1
ATOM 1713 C C . THR A 1 223 ? 23.586 1.504 -23.967 1.00 62.56 223 THR A C 1
ATOM 1715 O O . THR A 1 223 ? 24.097 0.966 -22.987 1.00 62.56 223 THR A O 1
ATOM 1718 N N . GLN A 1 224 ? 22.267 1.645 -24.108 1.00 63.94 224 GLN A N 1
ATOM 1719 C CA . GLN A 1 224 ? 21.278 1.124 -23.160 1.00 63.94 224 GLN A CA 1
ATOM 1720 C C . GLN A 1 224 ? 20.366 0.116 -23.868 1.00 63.94 224 GLN A C 1
ATOM 1722 O O . GLN A 1 224 ? 19.812 0.411 -24.927 1.00 63.94 224 GLN A O 1
ATOM 1727 N N . SER A 1 225 ? 20.210 -1.074 -23.284 1.00 66.00 225 SER A N 1
ATOM 1728 C CA . SER A 1 225 ? 19.316 -2.120 -23.785 1.00 66.00 225 SER A CA 1
ATOM 1729 C C . SER A 1 225 ? 18.437 -2.639 -22.652 1.00 66.00 225 SER A C 1
ATOM 1731 O O . SER A 1 225 ? 18.955 -3.234 -21.710 1.00 66.00 225 SER A O 1
ATOM 1733 N N . SER A 1 226 ? 17.122 -2.460 -22.771 1.00 66.62 226 SER A N 1
ATOM 1734 C CA . SER A 1 226 ? 16.143 -2.822 -21.736 1.00 66.62 226 SER A CA 1
ATOM 1735 C C . SER A 1 226 ? 15.102 -3.798 -22.284 1.00 66.62 226 SER A C 1
ATOM 1737 O O . SER A 1 226 ? 14.682 -3.689 -23.437 1.00 66.62 226 SER A O 1
ATOM 1739 N N . THR A 1 227 ? 14.684 -4.769 -21.467 1.00 68.38 227 THR A N 1
ATOM 1740 C CA . THR A 1 227 ? 13.663 -5.763 -21.843 1.00 68.38 227 THR A CA 1
ATOM 1741 C C . THR A 1 227 ? 12.523 -5.758 -20.831 1.00 68.38 227 THR A C 1
ATOM 1743 O O . THR A 1 227 ? 12.764 -5.931 -19.640 1.00 68.38 227 THR A O 1
ATOM 1746 N N . TYR A 1 228 ? 11.287 -5.595 -21.306 1.00 69.12 228 TYR A N 1
ATOM 1747 C CA . TYR A 1 228 ? 10.080 -5.527 -20.482 1.00 69.12 228 TYR A CA 1
ATOM 1748 C C . TYR A 1 228 ? 9.097 -6.628 -20.885 1.00 69.12 228 TYR A C 1
ATOM 1750 O O . TYR A 1 228 ? 8.573 -6.635 -22.000 1.00 69.12 228 TYR A O 1
ATOM 1758 N N . ASN A 1 229 ? 8.818 -7.555 -19.970 1.00 69.06 229 ASN A N 1
ATOM 1759 C CA . ASN A 1 229 ? 7.866 -8.642 -20.196 1.00 69.06 229 ASN A CA 1
ATOM 1760 C C . ASN A 1 229 ? 6.575 -8.376 -19.414 1.00 69.06 229 ASN A C 1
ATOM 1762 O O . ASN A 1 229 ? 6.622 -8.225 -18.196 1.00 69.06 229 ASN A O 1
ATOM 1766 N N . GLY A 1 230 ? 5.432 -8.317 -20.104 1.00 67.00 230 GLY A N 1
ATOM 1767 C CA . GLY A 1 230 ? 4.114 -8.185 -19.466 1.00 67.00 230 GLY A CA 1
ATOM 1768 C C . GLY A 1 230 ? 3.770 -6.790 -18.931 1.00 67.00 230 GLY A C 1
ATOM 1769 O O . GLY A 1 230 ? 2.754 -6.638 -18.261 1.00 67.00 230 GLY A O 1
ATOM 1770 N N . ALA A 1 231 ? 4.583 -5.771 -19.220 1.00 75.19 231 ALA A N 1
ATOM 1771 C CA . ALA A 1 231 ? 4.261 -4.385 -18.893 1.00 75.19 231 ALA A CA 1
ATOM 1772 C C . ALA A 1 231 ? 3.106 -3.888 -19.770 1.00 75.19 231 ALA A C 1
ATOM 1774 O O . ALA A 1 231 ? 3.204 -3.973 -20.990 1.00 75.19 231 ALA A O 1
ATOM 1775 N N . GLN A 1 232 ? 2.054 -3.308 -19.185 1.00 77.75 232 GLN A N 1
ATOM 1776 C CA . GLN A 1 232 ? 0.965 -2.721 -19.983 1.00 77.75 232 GLN A CA 1
ATOM 1777 C C . GLN A 1 232 ? 1.405 -1.447 -20.724 1.00 77.75 232 GLN A C 1
ATOM 1779 O O . GLN A 1 232 ? 1.016 -1.223 -21.869 1.00 77.75 232 GLN A O 1
ATOM 1784 N N . SER A 1 233 ? 2.261 -0.646 -20.088 1.00 77.00 233 SER A N 1
ATOM 1785 C CA . SER A 1 233 ? 2.846 0.577 -20.640 1.00 77.00 233 SER A CA 1
ATOM 1786 C C . SER A 1 233 ? 4.339 0.619 -20.339 1.00 77.00 233 SER A C 1
ATOM 1788 O O . SER A 1 233 ? 4.751 0.268 -19.231 1.00 77.00 233 SER A O 1
ATOM 1790 N N . VAL A 1 234 ? 5.142 1.086 -21.293 1.00 73.94 234 VAL A N 1
ATOM 1791 C CA . VAL A 1 234 ? 6.589 1.280 -21.129 1.00 73.94 234 VAL A CA 1
ATOM 1792 C C . VAL A 1 234 ? 6.963 2.707 -21.514 1.00 73.94 234 VAL A C 1
ATOM 1794 O O . VAL A 1 234 ? 6.723 3.130 -22.644 1.00 73.94 234 VAL A O 1
ATOM 1797 N N . THR A 1 235 ? 7.600 3.425 -20.591 1.00 75.25 235 THR A N 1
ATOM 1798 C CA . THR A 1 235 ? 8.164 4.756 -20.850 1.00 75.25 235 THR A CA 1
ATOM 1799 C C . THR A 1 235 ? 9.663 4.746 -20.586 1.00 75.25 235 THR A C 1
ATOM 1801 O O . THR A 1 235 ? 10.094 4.498 -19.460 1.00 75.25 235 THR A O 1
ATOM 1804 N N . GLN A 1 236 ? 10.454 5.057 -21.609 1.00 69.62 236 GLN A N 1
ATOM 1805 C CA . GLN A 1 236 ? 11.905 5.183 -21.509 1.00 69.62 236 GLN A CA 1
ATOM 1806 C C . GLN A 1 236 ? 12.317 6.628 -21.784 1.00 69.62 236 GLN A C 1
ATOM 1808 O O . GLN A 1 236 ? 11.940 7.214 -22.803 1.00 69.62 236 GLN A O 1
ATOM 1813 N N . ARG A 1 237 ? 13.093 7.212 -20.871 1.00 70.56 237 ARG A N 1
ATOM 1814 C CA . ARG A 1 237 ? 13.679 8.541 -21.035 1.00 70.56 237 ARG A CA 1
ATOM 1815 C C . ARG A 1 237 ? 15.174 8.462 -20.779 1.00 70.56 237 ARG A C 1
ATOM 1817 O O . ARG A 1 237 ? 15.604 7.961 -19.744 1.00 70.56 237 ARG A O 1
ATOM 1824 N N . SER A 1 238 ? 15.972 9.022 -21.678 1.00 69.06 238 SER A N 1
ATOM 1825 C CA . SER A 1 238 ? 17.379 9.269 -21.366 1.00 69.06 238 SER A CA 1
ATOM 1826 C C . SER A 1 238 ? 17.757 10.713 -21.614 1.00 69.06 238 SER A C 1
ATOM 1828 O O . SER A 1 238 ? 17.407 11.303 -22.639 1.00 69.06 238 SER A O 1
ATOM 1830 N N . THR A 1 239 ? 18.509 11.257 -20.669 1.00 69.69 239 THR A N 1
ATOM 1831 C CA . THR A 1 239 ? 19.097 12.589 -20.751 1.00 69.69 239 THR A CA 1
ATOM 1832 C C . THR A 1 239 ? 20.604 12.418 -20.832 1.00 69.69 239 THR A C 1
ATOM 1834 O O . THR A 1 239 ? 21.192 11.722 -20.005 1.00 69.69 239 THR A O 1
ATOM 1837 N N . CYS A 1 240 ? 21.244 13.021 -21.828 1.00 64.06 240 CYS A N 1
ATOM 1838 C CA . CYS A 1 240 ? 22.689 12.933 -21.999 1.00 64.06 240 CYS A CA 1
ATOM 1839 C C . CYS A 1 240 ? 23.324 14.320 -22.027 1.00 64.06 240 CYS A C 1
ATOM 1841 O O . CYS A 1 240 ? 23.044 15.125 -22.916 1.00 64.06 240 CYS A O 1
ATOM 1843 N N . ASN A 1 241 ? 24.226 14.558 -21.079 1.00 70.62 241 ASN A N 1
ATOM 1844 C CA . ASN A 1 241 ? 25.203 15.643 -21.088 1.00 70.62 241 ASN A CA 1
ATOM 1845 C C . ASN A 1 241 ? 26.543 15.075 -21.598 1.00 70.62 241 ASN A C 1
ATOM 1847 O O . ASN A 1 241 ? 27.543 15.069 -20.876 1.00 70.62 241 ASN A O 1
ATOM 1851 N N . CYS A 1 242 ? 26.542 14.484 -22.795 1.00 63.78 242 CYS A N 1
ATOM 1852 C CA . CYS A 1 242 ? 27.686 13.776 -23.374 1.00 63.78 242 CYS A CA 1
ATOM 1853 C C . CYS A 1 242 ? 28.239 14.457 -24.631 1.00 63.78 242 CYS A C 1
ATOM 1855 O O . CYS A 1 242 ? 27.625 15.364 -25.186 1.00 63.78 242 CYS A O 1
ATOM 1857 N N . ALA A 1 243 ? 29.418 14.009 -25.074 1.00 56.53 243 ALA A N 1
ATOM 1858 C CA . ALA A 1 243 ? 30.159 14.637 -26.165 1.00 56.53 243 ALA A CA 1
ATOM 1859 C C . ALA A 1 243 ? 29.914 14.025 -27.561 1.00 56.53 243 ALA A C 1
ATOM 1861 O O . ALA A 1 243 ? 30.292 14.672 -28.534 1.00 56.53 243 ALA A O 1
ATOM 1862 N N . GLN A 1 244 ? 29.358 12.801 -27.695 1.00 63.62 244 GLN A N 1
ATOM 1863 C CA . GLN A 1 244 ? 29.359 12.097 -28.999 1.00 63.62 244 GLN A CA 1
ATOM 1864 C C . GLN A 1 244 ? 28.073 11.317 -29.364 1.00 63.62 244 GLN A C 1
ATOM 1866 O O . GLN A 1 244 ? 27.382 11.751 -30.280 1.00 63.62 244 GLN A O 1
ATOM 1871 N N . SER A 1 245 ? 27.740 10.171 -28.739 1.00 59.44 245 SER A N 1
ATOM 1872 C CA . SER A 1 245 ? 26.664 9.280 -29.251 1.00 59.44 245 SER A CA 1
ATOM 1873 C C . SER A 1 245 ? 25.897 8.493 -28.175 1.00 59.44 245 SER A C 1
ATOM 1875 O O . SER A 1 245 ? 26.485 8.022 -27.198 1.00 59.44 245 SER A O 1
ATOM 1877 N N . VAL A 1 246 ? 24.585 8.305 -28.384 1.00 60.28 246 VAL A N 1
ATOM 1878 C CA . VAL A 1 246 ? 23.709 7.461 -27.551 1.00 60.28 246 VAL A CA 1
ATOM 1879 C C . VAL A 1 246 ? 22.894 6.504 -28.418 1.00 60.28 246 VAL A C 1
ATOM 1881 O O . VAL A 1 246 ? 22.202 6.929 -29.337 1.00 60.28 246 VAL A O 1
ATOM 1884 N N . THR A 1 247 ? 22.935 5.213 -28.086 1.00 64.69 247 THR A N 1
ATOM 1885 C CA . THR A 1 247 ? 22.093 4.164 -28.682 1.00 64.69 247 THR A CA 1
ATOM 1886 C C . THR A 1 247 ? 21.170 3.578 -27.615 1.00 64.69 247 THR A C 1
ATOM 1888 O O . THR A 1 247 ? 21.640 3.099 -26.582 1.00 64.69 247 THR A O 1
ATOM 1891 N N . GLN A 1 248 ? 19.859 3.595 -27.864 1.00 63.84 248 GLN A N 1
ATOM 1892 C CA . GLN A 1 248 ? 18.849 2.987 -26.993 1.00 63.84 248 GLN A CA 1
ATOM 1893 C C . GLN A 1 248 ? 18.101 1.880 -27.728 1.00 63.84 248 GLN A C 1
ATOM 1895 O O . GLN A 1 248 ? 17.684 2.049 -28.874 1.00 63.84 248 GLN A O 1
ATOM 1900 N N . ARG A 1 249 ? 17.913 0.749 -27.049 1.00 67.62 249 ARG A N 1
ATOM 1901 C CA . ARG A 1 249 ? 17.102 -0.373 -27.518 1.00 67.62 249 ARG A CA 1
ATOM 1902 C C . ARG A 1 249 ? 16.149 -0.798 -26.409 1.00 67.62 249 ARG A C 1
ATOM 1904 O O . ARG A 1 249 ? 16.591 -1.159 -25.323 1.00 67.62 249 ARG A O 1
ATOM 1911 N N . SER A 1 250 ? 14.853 -0.817 -26.690 1.00 66.12 250 SER A N 1
ATOM 1912 C CA . SER A 1 250 ? 13.870 -1.451 -25.812 1.00 66.12 250 SER A CA 1
ATOM 1913 C C . SER A 1 250 ? 13.203 -2.615 -26.531 1.00 66.12 250 SER A C 1
ATOM 1915 O O . SER A 1 250 ? 12.873 -2.538 -27.713 1.00 66.12 250 SER A O 1
ATOM 1917 N N . THR A 1 251 ? 13.050 -3.723 -25.812 1.00 73.12 251 THR A N 1
ATOM 1918 C CA . THR A 1 251 ? 12.298 -4.892 -26.270 1.00 73.12 251 THR A CA 1
ATOM 1919 C C . THR A 1 251 ? 11.128 -5.088 -25.319 1.00 73.12 251 THR A C 1
ATOM 1921 O O . THR A 1 251 ? 11.337 -5.247 -24.118 1.00 73.12 251 THR A O 1
ATOM 1924 N N . SER A 1 252 ? 9.898 -5.050 -25.826 1.00 68.38 252 SER A N 1
ATOM 1925 C CA . SER A 1 252 ? 8.690 -5.184 -25.008 1.00 68.38 252 SER A CA 1
ATOM 1926 C C . SER A 1 252 ? 7.783 -6.283 -25.540 1.00 68.38 252 SER A C 1
ATOM 1928 O O . SER A 1 252 ? 7.340 -6.215 -26.685 1.00 68.38 252 SER A O 1
ATOM 1930 N N . ASN A 1 253 ? 7.455 -7.254 -24.692 1.00 71.50 253 ASN A N 1
ATOM 1931 C CA . ASN A 1 253 ? 6.555 -8.349 -25.039 1.00 71.50 253 ASN A CA 1
ATOM 1932 C C . ASN A 1 253 ? 5.193 -8.118 -24.372 1.00 71.50 253 ASN A C 1
ATOM 1934 O O . ASN A 1 253 ? 5.072 -8.256 -23.152 1.00 71.50 253 ASN A O 1
ATOM 1938 N N . GLY A 1 254 ? 4.181 -7.760 -25.173 1.00 63.62 254 GLY A N 1
ATOM 1939 C CA . GLY A 1 254 ? 2.793 -7.591 -24.716 1.00 63.62 254 GLY A CA 1
ATOM 1940 C C . GLY A 1 254 ? 2.407 -6.192 -24.215 1.00 63.62 254 GLY A C 1
ATOM 1941 O O . GLY A 1 254 ? 1.380 -6.063 -23.553 1.00 63.62 254 GLY A O 1
ATOM 1942 N N . ALA A 1 255 ? 3.198 -5.156 -24.517 1.00 73.19 255 ALA A N 1
ATOM 1943 C CA . ALA A 1 255 ? 2.861 -3.777 -24.162 1.00 73.19 255 ALA A CA 1
ATOM 1944 C C . ALA A 1 255 ? 1.777 -3.193 -25.075 1.00 73.19 255 ALA A C 1
ATOM 1946 O O . ALA A 1 255 ? 1.819 -3.367 -26.292 1.00 73.19 255 ALA A O 1
ATOM 1947 N N . GLN A 1 256 ? 0.828 -2.468 -24.481 1.00 74.75 256 GLN A N 1
ATOM 1948 C CA . GLN A 1 256 ? -0.224 -1.752 -25.208 1.00 74.75 256 GLN A CA 1
ATOM 1949 C C . GLN A 1 256 ? 0.243 -0.364 -25.663 1.00 74.75 256 GLN A C 1
ATOM 1951 O O . GLN A 1 256 ? -0.259 0.162 -26.651 1.00 74.75 256 GLN A O 1
ATOM 1956 N N . SER A 1 257 ? 1.209 0.227 -24.954 1.00 75.00 257 SER A N 1
ATOM 1957 C CA . SER A 1 257 ? 1.789 1.530 -25.278 1.00 75.00 257 SER A CA 1
ATOM 1958 C C . SER A 1 257 ? 3.286 1.561 -24.968 1.00 75.00 257 SER A C 1
ATOM 1960 O O . SER A 1 257 ? 3.726 1.062 -23.927 1.00 75.00 257 SER A O 1
ATOM 1962 N N . VAL A 1 258 ? 4.067 2.157 -25.873 1.00 75.38 258 VAL A N 1
ATOM 1963 C CA . VAL A 1 258 ? 5.516 2.347 -25.732 1.00 75.38 258 VAL A CA 1
ATOM 1964 C C . VAL A 1 258 ? 5.865 3.787 -26.103 1.00 75.38 258 VAL A C 1
ATOM 1966 O O . VAL A 1 258 ? 5.595 4.223 -27.220 1.00 75.38 258 VAL A O 1
ATOM 1969 N N . SER A 1 259 ? 6.491 4.516 -25.178 1.00 76.00 259 SER A N 1
ATOM 1970 C CA . SER A 1 259 ? 6.972 5.886 -25.385 1.00 76.00 259 SER A CA 1
ATOM 1971 C C . SER A 1 259 ? 8.469 5.974 -25.110 1.00 76.00 259 SER A C 1
ATOM 1973 O O . SER A 1 259 ? 8.932 5.595 -24.033 1.00 76.00 259 SER A O 1
ATOM 1975 N N . GLN A 1 260 ? 9.227 6.517 -26.061 1.00 70.62 260 GLN A N 1
ATOM 1976 C CA . GLN A 1 260 ? 10.668 6.739 -25.929 1.00 70.62 260 GLN A CA 1
ATOM 1977 C C . GLN A 1 260 ? 10.986 8.219 -26.125 1.00 70.62 260 GLN A C 1
ATOM 1979 O O . GLN A 1 260 ? 10.437 8.878 -27.008 1.00 70.62 260 GLN A O 1
ATOM 1984 N N . SER A 1 261 ? 11.857 8.769 -25.285 1.00 70.31 261 SER A N 1
ATOM 1985 C CA . SER A 1 261 ? 12.286 10.163 -25.384 1.00 70.31 261 SER A CA 1
ATOM 1986 C C . SER A 1 261 ? 13.770 10.298 -25.086 1.00 70.31 261 SER A C 1
ATOM 1988 O O . SER A 1 261 ? 14.282 9.731 -24.119 1.00 70.31 261 SER A O 1
ATOM 1990 N N . PHE A 1 262 ? 14.453 11.101 -25.894 1.00 67.56 262 PHE A N 1
ATOM 1991 C CA . PHE A 1 262 ? 15.870 11.377 -25.731 1.00 67.56 262 PHE A CA 1
ATOM 1992 C C . PHE A 1 262 ? 16.123 12.883 -25.704 1.00 67.56 262 PHE A C 1
ATOM 1994 O O . PHE A 1 262 ? 15.644 13.606 -26.575 1.00 67.56 262 PHE A O 1
ATOM 2001 N N . LEU A 1 263 ? 16.864 13.352 -24.698 1.00 67.12 263 LEU A N 1
ATOM 2002 C CA . LEU A 1 263 ? 17.269 14.750 -24.562 1.00 67.12 263 LEU A CA 1
ATOM 2003 C C . LEU A 1 263 ? 18.794 14.851 -24.569 1.00 67.12 263 LEU A C 1
ATOM 2005 O O . LEU A 1 263 ? 19.466 14.308 -23.690 1.00 67.12 263 LEU A O 1
ATOM 2009 N N . PHE A 1 264 ? 19.331 15.575 -25.552 1.00 66.31 264 PHE A N 1
ATOM 2010 C CA . PHE A 1 264 ? 20.757 15.866 -25.668 1.00 66.31 264 PHE A CA 1
ATOM 2011 C C . PHE A 1 264 ? 21.018 17.312 -25.248 1.00 66.31 264 PHE A C 1
ATOM 2013 O O . PHE A 1 264 ? 20.605 18.257 -25.919 1.00 66.31 264 PHE A O 1
ATOM 2020 N N . LEU A 1 265 ? 21.695 17.491 -24.122 1.00 63.66 265 LEU A N 1
ATOM 2021 C CA . LEU A 1 265 ? 22.027 18.799 -23.567 1.00 63.66 265 LEU A CA 1
ATOM 2022 C C . LEU A 1 265 ? 23.492 19.093 -23.910 1.00 63.66 265 LEU A C 1
ATOM 2024 O O . LEU A 1 265 ? 24.420 18.836 -23.145 1.00 63.66 265 LEU A O 1
ATOM 2028 N N . CYS A 1 266 ? 23.707 19.593 -25.127 1.00 56.62 266 CYS A N 1
ATOM 2029 C CA . CYS A 1 266 ? 25.041 19.894 -25.634 1.00 56.62 266 CYS A CA 1
ATOM 2030 C C . CYS A 1 266 ? 25.568 21.193 -24.998 1.00 56.62 266 CYS A C 1
ATOM 2032 O O . CYS A 1 266 ? 25.270 22.287 -25.476 1.00 56.62 266 CYS A O 1
ATOM 2034 N N . ARG A 1 267 ? 26.370 21.108 -23.927 1.00 53.38 267 ARG A N 1
ATOM 2035 C CA . ARG A 1 267 ? 27.086 22.287 -23.390 1.00 53.38 267 ARG A CA 1
ATOM 2036 C C . ARG A 1 267 ? 28.238 22.767 -24.284 1.00 53.38 267 ARG A C 1
ATOM 2038 O O . ARG A 1 267 ? 28.716 23.879 -24.091 1.00 53.38 267 ARG A O 1
ATOM 2045 N N . SER A 1 268 ? 28.650 21.982 -25.278 1.00 50.75 268 SER A N 1
ATOM 2046 C CA . SER A 1 268 ? 29.844 22.266 -26.088 1.00 50.75 268 SER A CA 1
ATOM 2047 C C . SER A 1 268 ? 29.634 23.282 -27.219 1.00 50.75 268 SER A C 1
ATOM 2049 O O . SER A 1 268 ? 30.616 23.819 -27.726 1.00 50.75 268 SER A O 1
ATOM 2051 N N . LEU A 1 269 ? 28.390 23.590 -27.611 1.00 43.91 269 LEU A N 1
ATOM 2052 C CA . LEU A 1 269 ? 28.132 24.599 -28.652 1.00 43.91 269 LEU A CA 1
ATOM 2053 C C . LEU A 1 269 ? 28.192 26.042 -28.122 1.00 43.91 269 LEU A C 1
ATOM 2055 O O . LEU A 1 269 ? 28.535 26.943 -28.880 1.00 43.91 269 LEU A O 1
ATOM 2059 N N . LEU A 1 270 ? 27.947 26.278 -26.825 1.00 39.59 270 LEU A N 1
ATOM 2060 C CA . LEU A 1 270 ? 28.026 27.634 -26.256 1.00 39.59 270 LEU A CA 1
ATOM 2061 C C . LEU A 1 270 ? 29.471 28.123 -26.064 1.00 39.59 270 LEU A C 1
ATOM 2063 O O . LEU A 1 270 ? 29.723 29.321 -26.110 1.00 39.59 270 LEU A O 1
ATOM 2067 N N . SER A 1 271 ? 30.427 27.209 -25.895 1.00 42.25 271 SER A N 1
ATOM 2068 C CA . SER A 1 271 ? 31.857 27.540 -25.842 1.00 42.25 271 SER A CA 1
ATOM 2069 C C . SER A 1 271 ? 32.467 27.837 -27.215 1.00 42.25 271 SER A C 1
ATOM 2071 O O . SER A 1 271 ? 33.529 28.445 -27.268 1.00 42.25 271 SER A O 1
ATOM 2073 N N . TYR A 1 272 ? 31.815 27.438 -28.317 1.00 36.88 272 TYR A N 1
ATOM 2074 C CA . TYR A 1 272 ? 32.318 27.702 -29.672 1.00 36.88 272 TYR A CA 1
ATOM 2075 C C . TYR A 1 272 ? 31.885 29.078 -30.206 1.00 36.88 272 TYR A C 1
ATOM 2077 O O . TYR A 1 272 ? 32.632 29.709 -30.941 1.00 36.88 272 TYR A O 1
ATOM 2085 N N . PHE A 1 273 ? 30.721 29.589 -29.784 1.00 34.75 273 PHE A N 1
ATOM 2086 C CA . PHE A 1 273 ? 30.219 30.910 -30.197 1.00 34.75 273 PHE A CA 1
ATOM 2087 C C . PHE A 1 273 ? 30.661 32.082 -29.302 1.00 34.75 273 PHE A C 1
ATOM 2089 O O . PHE A 1 273 ? 30.356 33.223 -29.622 1.00 34.75 273 PHE A O 1
ATOM 2096 N N . LEU A 1 274 ? 31.369 31.828 -28.195 1.00 36.47 274 LEU A N 1
ATOM 2097 C CA . LEU A 1 274 ? 31.936 32.877 -27.326 1.00 36.47 274 LEU A CA 1
ATOM 2098 C C . LEU A 1 274 ? 33.459 33.046 -27.493 1.00 36.47 274 LEU A C 1
ATOM 2100 O O . LEU A 1 274 ? 34.089 33.736 -26.694 1.00 36.47 274 LEU A O 1
ATOM 2104 N N . LEU A 1 275 ? 34.052 32.414 -28.512 1.00 37.25 275 LEU A N 1
ATOM 2105 C CA . LEU A 1 275 ? 35.485 32.499 -28.825 1.00 37.25 275 LEU A CA 1
ATOM 2106 C C . LEU A 1 275 ? 35.789 32.848 -30.295 1.00 37.25 275 LEU A C 1
ATOM 2108 O O . LEU A 1 275 ? 36.936 32.732 -30.722 1.00 37.25 275 LEU A O 1
ATOM 2112 N N . HIS A 1 276 ? 34.791 33.329 -31.036 1.00 39.94 276 HIS A N 1
ATOM 2113 C CA . HIS A 1 276 ? 34.951 34.002 -32.327 1.00 39.94 276 HIS A CA 1
ATOM 2114 C C . HIS A 1 276 ? 34.131 35.289 -32.349 1.00 39.94 276 HIS A C 1
ATOM 2116 O O . HIS A 1 276 ? 34.532 36.197 -33.109 1.00 39.94 276 HIS A O 1
#